Protein AF-K0RUS3-F1 (afdb_monomer_lite)

Sequence (219 aa):
MIDRWLVPLAEPHVRRVYGALLPLPFGGGGGGGADDDRERAYGIVAEEVRGAVEAVEARLRSGAGSISDGVLDTSDLELRCSSADPNYGHLWFKYRDSPIDTAREVIMQAKEAMTEFTVRNAHVYIGALVRRAGLLMLVHKEHGGGGDEGGLPRQNTHEWNRLVDAELRRAPDLAEMAPLEGITSKHFVVERIGASCLSWSSVSAIEKKDILFGSDAGV

Radius of gyration: 20.3 Å; chains: 1; bounding box: 54×32×63 Å

Structure (mmCIF, N/CA/C/O backbone):
data_AF-K0RUS3-F1
#
_entry.id   AF-K0RUS3-F1
#
loop_
_atom_site.group_PDB
_atom_site.id
_atom_site.type_symbol
_atom_site.label_atom_id
_atom_site.label_alt_id
_atom_site.label_comp_id
_atom_site.label_asym_id
_atom_site.label_entity_id
_atom_site.label_seq_id
_atom_site.pdbx_PDB_ins_code
_atom_site.Cartn_x
_atom_site.Cartn_y
_atom_site.Cartn_z
_atom_site.occupancy
_atom_site.B_iso_or_equiv
_atom_site.auth_seq_id
_atom_site.auth_comp_id
_atom_site.auth_asym_id
_atom_site.auth_atom_id
_atom_site.pdbx_PDB_model_num
ATOM 1 N N . MET A 1 1 ? -7.983 7.014 4.844 1.00 57.38 1 MET A N 1
ATOM 2 C CA . MET A 1 1 ? -7.451 7.074 6.222 1.00 57.38 1 MET A CA 1
ATOM 3 C C . MET A 1 1 ? -6.087 6.428 6.366 1.00 57.38 1 MET A C 1
ATOM 5 O O . MET A 1 1 ? -5.153 7.134 6.714 1.00 57.38 1 MET A O 1
ATOM 9 N N . ILE A 1 2 ? -5.954 5.130 6.075 1.00 61.22 2 ILE A N 1
ATOM 10 C CA . ILE A 1 2 ? -4.670 4.408 6.146 1.00 61.22 2 ILE A CA 1
ATOM 11 C C . ILE A 1 2 ? -3.618 5.007 5.191 1.00 61.22 2 ILE A C 1
ATOM 13 O O . ILE A 1 2 ? -2.435 5.064 5.509 1.00 61.22 2 ILE A O 1
ATOM 17 N N . ASP A 1 3 ? -4.054 5.521 4.044 1.00 64.06 3 ASP A N 1
ATOM 18 C CA . ASP A 1 3 ? -3.251 6.241 3.051 1.00 64.06 3 ASP A CA 1
ATOM 19 C C . ASP A 1 3 ? -2.479 7.440 3.623 1.00 64.06 3 ASP A C 1
ATOM 21 O O . ASP A 1 3 ? -1.293 7.595 3.343 1.00 64.06 3 ASP A O 1
ATOM 25 N N . ARG A 1 4 ? -3.100 8.262 4.480 1.00 70.69 4 ARG A N 1
ATOM 26 C CA . ARG A 1 4 ? -2.422 9.416 5.104 1.00 70.69 4 ARG A CA 1
ATOM 27 C C . ARG A 1 4 ? -1.227 9.007 5.956 1.00 70.69 4 ARG A C 1
ATOM 29 O O . ARG A 1 4 ? -0.334 9.818 6.180 1.00 70.69 4 ARG A O 1
ATOM 36 N N . TRP A 1 5 ? -1.222 7.763 6.416 1.00 74.38 5 TRP A N 1
ATOM 37 C CA . TRP A 1 5 ? -0.173 7.221 7.252 1.00 74.38 5 TRP A CA 1
ATOM 38 C C . TRP A 1 5 ? 0.835 6.370 6.471 1.00 74.38 5 TRP A C 1
ATOM 40 O O . TRP A 1 5 ? 2.042 6.554 6.618 1.00 74.38 5 TRP A O 1
ATOM 50 N N . LEU A 1 6 ? 0.366 5.483 5.593 1.00 78.19 6 LEU A N 1
ATOM 51 C CA . LEU A 1 6 ? 1.237 4.580 4.847 1.00 78.19 6 LEU A CA 1
ATOM 52 C C . LEU A 1 6 ? 1.958 5.260 3.676 1.00 78.19 6 LEU A C 1
ATOM 54 O O . LEU A 1 6 ? 3.114 4.941 3.407 1.00 78.19 6 LEU A O 1
ATOM 58 N N . VAL A 1 7 ? 1.322 6.212 2.983 1.00 80.25 7 VAL A N 1
ATOM 59 C CA . VAL A 1 7 ? 1.939 6.864 1.812 1.00 80.25 7 VAL A CA 1
ATOM 60 C C . VAL A 1 7 ? 3.219 7.616 2.185 1.00 80.25 7 VAL A C 1
ATOM 62 O O . VAL A 1 7 ? 4.228 7.387 1.518 1.00 80.25 7 VAL A O 1
ATOM 65 N N . PRO A 1 8 ? 3.257 8.447 3.247 1.00 83.94 8 PRO A N 1
ATOM 66 C CA . PRO A 1 8 ? 4.492 9.128 3.640 1.00 83.94 8 PRO A CA 1
ATOM 67 C C . PRO A 1 8 ? 5.623 8.175 4.046 1.00 83.94 8 PRO A C 1
ATOM 69 O O . PRO A 1 8 ? 6.792 8.512 3.878 1.00 83.94 8 PRO A O 1
ATOM 72 N N . LEU A 1 9 ? 5.291 6.989 4.570 1.00 84.06 9 LEU A N 1
ATOM 73 C CA . LEU A 1 9 ? 6.274 5.965 4.935 1.00 84.06 9 LEU A CA 1
ATOM 74 C C . LEU A 1 9 ? 6.831 5.239 3.702 1.00 84.06 9 LEU A C 1
ATOM 76 O O . LEU A 1 9 ? 8.027 4.965 3.643 1.00 84.06 9 LEU A O 1
ATOM 80 N N . ALA A 1 10 ? 5.990 4.962 2.703 1.00 86.88 10 ALA A N 1
ATOM 81 C CA . ALA A 1 10 ? 6.401 4.296 1.469 1.00 86.88 10 ALA A CA 1
ATOM 82 C C . ALA A 1 10 ? 7.112 5.246 0.487 1.00 86.88 10 ALA A C 1
ATOM 84 O O . ALA A 1 10 ? 7.991 4.825 -0.265 1.00 86.88 10 ALA A O 1
ATOM 85 N N . GLU A 1 11 ? 6.753 6.533 0.477 1.00 87.62 11 GLU A N 1
ATOM 86 C CA . GLU A 1 11 ? 7.186 7.502 -0.536 1.00 87.62 11 GLU A CA 1
ATOM 87 C C . GLU A 1 11 ? 8.713 7.592 -0.743 1.00 87.62 11 GLU A C 1
ATOM 89 O O . GLU A 1 11 ? 9.135 7.606 -1.904 1.00 87.62 11 GLU A O 1
ATOM 94 N N . PRO A 1 12 ? 9.569 7.622 0.299 1.00 91.50 12 PRO A N 1
ATOM 95 C CA . PRO A 1 12 ? 11.018 7.660 0.107 1.00 91.50 12 PRO A CA 1
ATOM 96 C C . PRO A 1 12 ? 11.551 6.454 -0.675 1.00 91.50 12 PRO A C 1
ATOM 98 O O . PRO A 1 12 ? 12.431 6.614 -1.518 1.00 91.50 12 PRO A O 1
ATOM 101 N N . HIS A 1 13 ? 10.987 5.270 -0.427 1.00 92.31 13 HIS A N 1
ATOM 102 C CA . HIS A 1 13 ? 11.361 4.023 -1.095 1.00 92.31 13 HIS A CA 1
ATOM 103 C C . HIS A 1 13 ? 10.866 4.018 -2.540 1.00 92.31 13 HIS A C 1
ATOM 105 O O . HIS A 1 13 ? 11.644 3.785 -3.460 1.00 92.31 13 HIS A O 1
ATOM 111 N N . VAL A 1 14 ? 9.608 4.411 -2.767 1.00 89.75 14 VAL A N 1
ATOM 112 C CA . VAL A 1 14 ? 9.040 4.542 -4.120 1.00 89.75 14 VAL A CA 1
ATOM 113 C C . VAL A 1 14 ? 9.861 5.505 -4.988 1.00 89.75 14 VAL A C 1
ATOM 115 O O . VAL A 1 14 ? 10.111 5.227 -6.161 1.00 89.75 14 VAL A O 1
ATOM 118 N N . ARG A 1 15 ? 10.340 6.622 -4.425 1.00 87.75 15 ARG A N 1
ATOM 119 C CA . ARG A 1 15 ? 11.203 7.571 -5.151 1.00 87.75 15 ARG A CA 1
ATOM 120 C C . ARG A 1 15 ? 12.558 6.973 -5.527 1.00 87.75 15 ARG A C 1
ATOM 122 O O . ARG A 1 15 ? 13.051 7.262 -6.616 1.00 87.75 15 ARG A O 1
ATOM 129 N N . ARG A 1 16 ? 13.161 6.163 -4.653 1.00 91.31 16 ARG A N 1
ATOM 130 C CA . ARG A 1 16 ? 14.431 5.488 -4.955 1.00 91.31 16 ARG A CA 1
ATOM 131 C C . ARG A 1 16 ? 14.259 4.403 -6.007 1.00 91.31 16 ARG A C 1
ATOM 133 O O . ARG A 1 16 ? 15.050 4.381 -6.945 1.00 91.31 16 ARG A O 1
ATOM 140 N N . VAL A 1 17 ? 13.182 3.615 -5.930 1.00 90.94 17 VAL A N 1
ATOM 141 C CA . VAL A 1 17 ? 12.800 2.674 -6.995 1.00 90.94 17 VAL A CA 1
ATOM 142 C C . VAL A 1 17 ? 12.695 3.409 -8.329 1.00 90.94 17 VAL A C 1
ATOM 144 O O . VAL A 1 17 ? 13.357 3.032 -9.290 1.00 90.94 17 VAL A O 1
ATOM 147 N N . TYR A 1 18 ? 11.942 4.510 -8.378 1.00 86.50 18 TYR A N 1
ATOM 148 C CA . TYR A 1 18 ? 11.796 5.307 -9.595 1.00 86.50 18 TYR A CA 1
ATOM 149 C C . TYR A 1 18 ? 13.148 5.784 -10.147 1.00 86.50 18 TYR A C 1
ATOM 151 O O . TYR A 1 18 ? 13.459 5.560 -11.317 1.00 86.50 18 TYR A O 1
ATOM 159 N N . GLY A 1 19 ? 13.982 6.396 -9.300 1.00 86.38 19 GLY A N 1
ATOM 160 C CA . GLY A 1 19 ? 15.305 6.883 -9.696 1.00 86.38 19 GLY A CA 1
ATOM 161 C C . GLY A 1 19 ? 16.238 5.780 -10.206 1.00 86.38 19 GLY A C 1
ATOM 162 O O . GLY A 1 19 ? 16.985 6.008 -11.154 1.00 86.38 19 GLY A O 1
ATOM 163 N N . ALA A 1 20 ? 16.171 4.586 -9.614 1.00 88.19 20 ALA A N 1
ATOM 164 C CA . ALA A 1 20 ? 17.003 3.444 -9.981 1.00 88.19 20 ALA A CA 1
ATOM 165 C C . ALA A 1 20 ? 16.510 2.717 -11.244 1.00 88.19 20 ALA A C 1
ATOM 167 O O . ALA A 1 20 ? 17.322 2.218 -12.023 1.00 88.19 20 ALA A O 1
ATOM 168 N N . LEU A 1 21 ? 15.196 2.692 -11.482 1.00 87.12 21 LEU A N 1
ATOM 169 C CA . LEU A 1 21 ? 14.608 2.071 -12.668 1.00 87.12 21 LEU A CA 1
ATOM 170 C C . LEU A 1 21 ? 14.731 2.943 -13.918 1.00 87.12 21 LEU A C 1
ATOM 172 O O . LEU A 1 21 ? 14.840 2.398 -15.015 1.00 87.12 21 LEU A O 1
ATOM 176 N N . LEU A 1 22 ? 14.740 4.275 -13.787 1.00 81.88 22 LEU A N 1
ATOM 177 C CA . LEU A 1 22 ? 14.877 5.218 -14.906 1.00 81.88 22 LEU A CA 1
ATOM 178 C C . LEU A 1 22 ? 16.047 4.913 -15.867 1.00 81.88 22 LEU A C 1
ATOM 180 O O . LEU A 1 22 ? 15.779 4.821 -17.067 1.00 81.88 22 LEU A O 1
ATOM 184 N N . PRO A 1 23 ? 17.298 4.714 -15.407 1.00 81.56 23 PRO A N 1
ATOM 185 C CA . PRO A 1 23 ? 18.451 4.507 -16.288 1.00 81.56 23 PRO A CA 1
ATOM 186 C C . PRO A 1 23 ? 18.544 3.112 -16.925 1.00 81.56 23 PRO A C 1
ATOM 188 O O . PRO A 1 23 ? 19.395 2.917 -17.790 1.00 81.56 23 PRO A O 1
ATOM 191 N N . LEU A 1 24 ? 17.720 2.134 -16.523 1.00 79.69 24 LEU A N 1
ATOM 192 C CA . LEU A 1 24 ? 17.781 0.790 -17.112 1.00 79.69 24 LEU A CA 1
ATOM 193 C C . LEU A 1 24 ? 17.354 0.80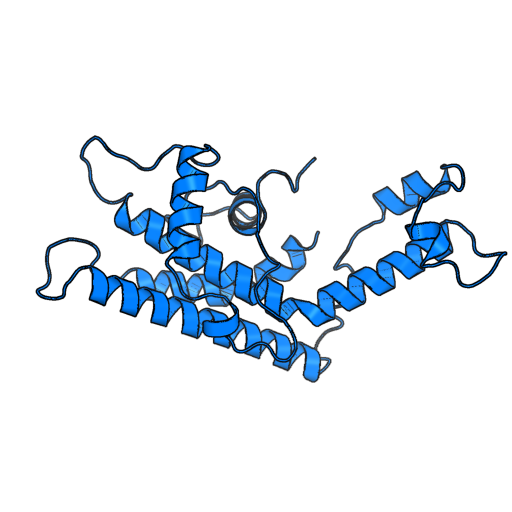2 -18.591 1.00 79.69 24 LEU A C 1
ATOM 195 O O . LEU A 1 24 ? 16.324 1.399 -18.909 1.00 79.69 24 LEU A O 1
ATOM 199 N N . PRO A 1 25 ? 18.078 0.150 -19.509 1.00 70.50 25 PRO A N 1
ATOM 200 C CA . PRO A 1 25 ? 17.552 -0.075 -20.845 1.00 70.50 25 PRO A CA 1
ATOM 201 C C . PRO A 1 25 ? 16.356 -1.032 -20.732 1.00 70.50 25 PRO A C 1
ATOM 203 O O . PRO A 1 25 ? 16.436 -2.064 -20.087 1.00 70.50 25 PRO A O 1
ATOM 206 N N . PHE A 1 26 ? 15.220 -0.664 -21.312 1.00 66.38 26 PHE A N 1
ATOM 207 C CA . PHE A 1 26 ? 14.107 -1.585 -21.529 1.00 66.38 26 PHE A CA 1
ATOM 208 C C . PHE A 1 26 ? 13.786 -1.488 -23.016 1.00 66.38 26 PHE A C 1
ATOM 210 O O . PHE A 1 26 ? 13.291 -0.462 -23.474 1.00 66.38 26 PHE A O 1
ATOM 217 N N . GLY A 1 27 ? 14.167 -2.518 -23.774 1.00 54.56 27 GLY A N 1
ATOM 218 C CA . GLY A 1 27 ? 13.994 -2.569 -25.227 1.00 54.56 27 GLY A CA 1
ATOM 219 C C . GLY A 1 27 ? 15.293 -2.407 -26.027 1.00 54.56 27 GLY A C 1
ATOM 220 O O . GLY A 1 27 ? 15.799 -1.309 -26.234 1.00 54.56 27 GLY A O 1
ATOM 221 N N . GLY A 1 28 ? 15.800 -3.534 -26.532 1.00 50.84 28 GLY A N 1
ATOM 222 C CA . GLY A 1 28 ? 16.369 -3.676 -27.882 1.00 50.84 28 GLY A CA 1
ATOM 223 C C . GLY A 1 28 ? 17.723 -3.051 -28.250 1.00 50.84 28 GLY A C 1
ATOM 224 O O . GLY A 1 28 ? 18.148 -3.261 -29.382 1.00 50.84 28 GLY A O 1
ATOM 225 N N . GLY A 1 29 ? 18.410 -2.306 -27.379 1.00 47.31 29 GLY A N 1
ATOM 226 C CA . GLY A 1 29 ? 19.633 -1.575 -27.776 1.00 47.31 29 GLY A CA 1
ATOM 227 C C . GLY A 1 29 ? 20.965 -2.058 -27.188 1.00 47.31 29 GLY A C 1
ATOM 228 O O . GLY A 1 29 ? 22.019 -1.772 -27.753 1.00 47.31 29 GLY A O 1
ATOM 229 N N . GLY A 1 30 ? 20.947 -2.759 -26.054 1.00 49.31 30 GLY A N 1
ATOM 230 C CA . GLY A 1 30 ? 22.147 -3.247 -25.368 1.00 49.31 30 GLY A CA 1
ATOM 231 C C . GLY A 1 30 ? 22.222 -4.765 -25.450 1.00 49.31 30 GLY A C 1
ATOM 232 O O . GLY A 1 30 ? 21.197 -5.422 -25.366 1.00 49.31 30 GLY A O 1
ATOM 233 N N . GLY A 1 31 ? 23.413 -5.339 -25.611 1.00 50.03 31 GLY A N 1
ATOM 234 C CA . GLY A 1 31 ? 23.618 -6.786 -25.792 1.00 50.03 31 GLY A CA 1
ATOM 235 C C . GLY A 1 31 ? 23.236 -7.700 -24.611 1.00 50.03 31 GLY A C 1
ATOM 236 O O . GLY A 1 31 ? 23.664 -8.850 -24.609 1.00 50.03 31 GLY A O 1
ATOM 237 N N . GLY A 1 32 ? 22.473 -7.212 -23.625 1.00 56.75 32 GLY A N 1
ATOM 238 C CA . GLY A 1 32 ? 21.844 -8.007 -22.566 1.00 56.75 32 GLY A CA 1
ATOM 239 C C . GLY A 1 32 ? 20.428 -8.423 -22.978 1.00 56.75 32 GLY A C 1
ATOM 240 O O . GLY A 1 32 ? 19.710 -7.659 -23.621 1.00 56.75 32 GLY A O 1
ATOM 241 N N . GLY A 1 33 ? 20.031 -9.660 -22.681 1.00 66.06 33 GLY A N 1
ATOM 242 C CA . GLY A 1 33 ? 18.683 -10.140 -22.997 1.00 66.06 33 GLY A CA 1
ATOM 243 C C . GLY A 1 33 ? 17.618 -9.409 -22.174 1.00 66.06 33 GLY A C 1
ATOM 244 O O . GLY A 1 33 ? 17.859 -9.067 -21.023 1.00 66.06 33 GLY A O 1
ATOM 245 N N . ALA A 1 34 ? 16.417 -9.224 -22.731 1.00 67.88 34 ALA A N 1
ATOM 246 C CA . ALA A 1 34 ? 15.302 -8.550 -22.050 1.00 67.88 34 ALA A CA 1
ATOM 247 C C . ALA A 1 34 ? 14.923 -9.174 -20.688 1.00 67.88 34 ALA A C 1
ATOM 249 O O . ALA A 1 34 ? 14.368 -8.493 -19.828 1.00 67.88 34 ALA A O 1
ATOM 250 N N . ASP A 1 35 ? 15.229 -10.458 -20.485 1.00 74.12 35 ASP A N 1
ATOM 251 C CA . ASP A 1 35 ? 15.023 -11.136 -19.203 1.00 74.12 35 ASP A CA 1
ATOM 252 C C . ASP A 1 35 ? 16.050 -10.714 -18.131 1.00 74.12 35 ASP A C 1
ATOM 254 O O . ASP A 1 35 ? 15.681 -10.620 -16.963 1.00 74.12 35 ASP A O 1
ATOM 258 N N . ASP A 1 36 ? 17.286 -10.370 -18.514 1.00 80.31 36 ASP A N 1
ATOM 259 C CA . ASP A 1 36 ? 18.354 -9.923 -17.598 1.00 80.31 36 ASP A CA 1
ATOM 260 C C . ASP A 1 36 ? 18.069 -8.508 -17.058 1.00 80.31 36 ASP A C 1
ATOM 262 O O . ASP A 1 36 ? 18.149 -8.244 -15.856 1.00 80.31 36 ASP A O 1
ATOM 266 N N . ASP A 1 37 ? 17.605 -7.603 -17.928 1.00 83.19 37 ASP A N 1
ATOM 267 C CA . ASP A 1 37 ? 17.179 -6.254 -17.527 1.00 83.19 37 ASP A CA 1
ATOM 268 C C . ASP A 1 37 ? 15.982 -6.293 -16.561 1.00 83.19 37 ASP A C 1
ATOM 270 O O . ASP A 1 37 ? 15.893 -5.494 -15.619 1.00 83.19 37 ASP A O 1
ATOM 274 N N . ARG A 1 38 ? 15.071 -7.253 -16.761 1.00 86.19 38 ARG A N 1
ATOM 275 C CA . ARG A 1 38 ? 13.900 -7.445 -15.903 1.00 86.19 38 ARG A CA 1
ATOM 276 C C . ARG A 1 38 ? 14.269 -8.058 -14.556 1.00 86.19 38 ARG A C 1
ATOM 278 O O . ARG A 1 38 ? 13.794 -7.574 -13.531 1.00 86.19 38 ARG A O 1
ATOM 285 N N . GLU A 1 39 ? 15.127 -9.074 -14.531 1.00 88.81 39 GLU A N 1
ATOM 286 C CA . GLU A 1 39 ? 15.630 -9.657 -13.283 1.00 88.81 39 GLU A CA 1
ATOM 287 C C . GLU A 1 39 ? 16.360 -8.600 -12.444 1.00 88.81 39 GLU A C 1
ATOM 289 O O . GLU A 1 39 ? 16.089 -8.438 -11.250 1.00 88.81 39 GLU A O 1
ATOM 294 N N . ARG A 1 40 ? 17.191 -7.777 -13.090 1.00 89.75 40 ARG A N 1
ATOM 295 C CA . ARG A 1 40 ? 17.850 -6.639 -12.445 1.00 89.75 40 ARG A CA 1
ATOM 296 C C . ARG A 1 40 ? 16.850 -5.632 -11.879 1.00 89.75 40 ARG A C 1
ATOM 298 O O . ARG A 1 40 ? 17.042 -5.127 -10.771 1.00 89.75 40 ARG A O 1
ATOM 305 N N . ALA A 1 41 ? 15.782 -5.338 -12.613 1.00 91.12 41 ALA A N 1
ATOM 306 C CA . ALA A 1 41 ? 14.727 -4.456 -12.140 1.00 91.12 41 ALA A CA 1
ATOM 307 C C . ALA A 1 41 ? 13.963 -5.031 -10.939 1.00 91.12 41 ALA A C 1
ATOM 309 O O . ALA A 1 41 ? 13.694 -4.298 -9.986 1.00 91.12 41 ALA A O 1
ATOM 310 N N . TYR A 1 42 ? 13.670 -6.333 -10.933 1.00 93.12 42 TYR A N 1
ATOM 311 C CA . TYR A 1 42 ? 13.096 -7.001 -9.765 1.00 93.12 42 TYR A CA 1
ATOM 312 C C . TYR A 1 42 ? 14.036 -6.955 -8.563 1.00 93.12 42 TYR A C 1
ATOM 314 O O . TYR A 1 42 ? 13.565 -6.692 -7.460 1.00 93.12 42 TYR A O 1
ATOM 322 N N . GLY A 1 43 ? 15.347 -7.112 -8.768 1.00 93.00 43 GLY A N 1
ATOM 323 C CA . GLY A 1 43 ? 16.349 -6.935 -7.716 1.00 93.00 43 GLY A CA 1
ATOM 324 C C . GLY A 1 43 ? 16.306 -5.537 -7.088 1.00 93.00 43 GLY A C 1
ATOM 325 O O . GLY A 1 43 ? 16.281 -5.412 -5.867 1.00 93.00 43 GLY A O 1
ATOM 326 N N . ILE A 1 44 ? 16.202 -4.480 -7.903 1.00 93.75 44 ILE A N 1
ATOM 327 C CA . ILE A 1 44 ? 16.062 -3.094 -7.414 1.00 93.75 44 ILE A CA 1
ATOM 328 C C . ILE A 1 44 ? 14.789 -2.925 -6.578 1.00 93.75 44 ILE A C 1
ATOM 330 O O . ILE A 1 44 ? 14.826 -2.327 -5.502 1.00 93.75 44 ILE A O 1
ATOM 334 N N . VAL A 1 45 ? 13.658 -3.442 -7.068 1.00 93.62 45 VAL A N 1
ATOM 335 C CA . VAL A 1 45 ? 12.387 -3.373 -6.335 1.00 93.62 45 VAL A CA 1
ATOM 336 C C . VAL A 1 45 ? 12.491 -4.145 -5.019 1.00 93.62 45 VAL A C 1
ATOM 338 O O . VAL A 1 45 ? 12.069 -3.627 -3.989 1.00 93.62 45 VAL A O 1
ATOM 341 N N . ALA A 1 46 ? 13.087 -5.338 -5.027 1.00 94.00 46 ALA A N 1
ATOM 342 C CA . ALA A 1 46 ? 13.249 -6.176 -3.845 1.00 94.00 46 ALA A CA 1
ATOM 343 C C . ALA A 1 46 ? 14.095 -5.499 -2.756 1.00 94.00 46 ALA A C 1
ATOM 345 O O . ALA A 1 46 ? 13.701 -5.510 -1.590 1.00 94.00 46 ALA A O 1
ATOM 346 N N . GLU A 1 47 ? 15.209 -4.862 -3.126 1.00 94.44 47 GLU A N 1
ATOM 347 C CA . GLU A 1 47 ? 16.056 -4.123 -2.181 1.00 94.44 47 GLU A CA 1
ATOM 348 C C . GLU A 1 47 ? 15.295 -2.969 -1.515 1.00 94.44 47 GLU A C 1
ATOM 350 O O . GLU A 1 47 ? 15.333 -2.808 -0.294 1.00 94.44 47 GLU A O 1
ATOM 355 N N . GLU A 1 48 ? 14.530 -2.193 -2.286 1.00 94.56 48 GLU A N 1
ATOM 356 C CA . GLU A 1 48 ? 13.754 -1.086 -1.723 1.00 94.56 48 GLU A CA 1
ATOM 357 C C . GLU A 1 48 ? 12.557 -1.554 -0.893 1.00 94.56 48 GLU A C 1
ATOM 359 O O . GLU A 1 48 ? 12.236 -0.914 0.110 1.00 94.56 48 GLU A O 1
ATOM 364 N N . VAL A 1 49 ? 11.927 -2.674 -1.265 1.00 93.88 49 VAL A N 1
ATOM 365 C CA . VAL A 1 49 ? 10.887 -3.338 -0.466 1.00 93.88 49 VAL A CA 1
ATOM 366 C C . VAL A 1 49 ? 11.457 -3.788 0.875 1.00 93.88 49 VAL A C 1
ATOM 368 O O . VAL A 1 49 ? 10.886 -3.450 1.912 1.00 93.88 49 VAL A O 1
ATOM 371 N N . ARG A 1 50 ? 12.598 -4.486 0.873 1.00 93.62 50 ARG A N 1
ATOM 372 C CA . ARG A 1 50 ? 13.271 -4.943 2.095 1.00 93.62 50 ARG A CA 1
ATOM 373 C C . ARG A 1 50 ? 13.648 -3.771 2.990 1.00 93.62 50 ARG A C 1
ATOM 375 O O . ARG A 1 50 ? 13.273 -3.755 4.158 1.00 93.62 50 ARG A O 1
ATOM 382 N N . GLY A 1 51 ? 14.279 -2.743 2.424 1.00 92.62 51 GLY A N 1
ATOM 383 C CA . GLY A 1 51 ? 14.623 -1.536 3.169 1.00 92.62 51 GLY A CA 1
ATOM 384 C C . GLY A 1 51 ? 13.397 -0.833 3.763 1.00 92.62 51 GLY A C 1
ATOM 385 O O . GLY A 1 51 ? 13.481 -0.273 4.855 1.00 92.62 51 GLY A O 1
ATOM 386 N N . ALA A 1 52 ? 12.248 -0.857 3.077 1.00 91.81 52 ALA A N 1
ATOM 387 C CA . ALA A 1 52 ? 11.012 -0.251 3.579 1.00 91.81 52 ALA A CA 1
ATOM 388 C C . ALA A 1 52 ? 10.430 -1.035 4.756 1.00 91.81 52 ALA A C 1
ATOM 390 O O . ALA A 1 52 ? 10.040 -0.443 5.764 1.00 91.81 52 ALA A O 1
ATOM 391 N N . VAL A 1 53 ? 10.406 -2.363 4.637 1.00 91.25 53 VAL A N 1
ATOM 392 C CA . VAL A 1 53 ? 9.976 -3.276 5.699 1.00 91.25 53 VAL A CA 1
ATOM 393 C C . VAL A 1 53 ? 10.853 -3.085 6.937 1.00 91.25 53 VAL A C 1
ATOM 395 O O . VAL A 1 53 ? 10.332 -2.776 8.010 1.00 91.25 53 VAL A O 1
ATOM 398 N N . GLU A 1 54 ? 12.176 -3.154 6.781 1.00 90.94 54 GLU A N 1
ATOM 399 C CA . GLU A 1 54 ? 13.138 -3.005 7.878 1.00 90.94 54 GLU A CA 1
ATOM 400 C C . GLU A 1 54 ? 13.034 -1.637 8.566 1.00 90.94 54 GLU A C 1
ATOM 402 O O . GLU A 1 54 ? 13.068 -1.555 9.797 1.00 90.94 54 GLU A O 1
ATOM 407 N N . ALA A 1 55 ? 12.858 -0.556 7.799 1.00 89.38 55 ALA A N 1
ATOM 408 C CA . ALA A 1 55 ? 12.702 0.788 8.351 1.00 89.38 55 ALA A CA 1
ATOM 409 C C . ALA A 1 55 ? 11.439 0.918 9.217 1.00 89.38 55 ALA A C 1
ATOM 411 O O . ALA A 1 55 ? 11.470 1.537 10.287 1.00 89.38 55 ALA A O 1
ATOM 412 N N . VAL A 1 56 ? 10.324 0.324 8.780 1.00 88.38 56 VAL A N 1
ATOM 413 C CA . VAL A 1 56 ? 9.067 0.340 9.538 1.00 88.38 56 VAL A CA 1
ATOM 414 C C . VAL A 1 56 ? 9.175 -0.540 10.777 1.00 88.38 56 VAL A C 1
ATOM 416 O O . VAL A 1 56 ? 8.780 -0.108 11.858 1.00 88.38 56 VAL A O 1
ATOM 419 N N . GLU A 1 57 ? 9.762 -1.729 10.670 1.00 88.31 57 GLU A N 1
ATOM 420 C CA . GLU A 1 57 ? 9.994 -2.592 11.829 1.00 88.31 57 GLU A CA 1
ATOM 421 C C . GLU A 1 57 ? 10.911 -1.949 12.869 1.00 88.31 57 GLU A C 1
ATOM 423 O O . GLU A 1 57 ? 10.623 -2.006 14.064 1.00 88.31 57 GLU A O 1
ATOM 428 N N . ALA A 1 58 ? 11.998 -1.303 12.440 1.00 87.50 58 ALA A N 1
ATOM 429 C CA . ALA A 1 58 ? 12.895 -0.583 13.338 1.00 87.50 58 ALA A CA 1
ATOM 430 C C . ALA A 1 58 ? 12.153 0.543 14.079 1.00 87.50 58 ALA A C 1
ATOM 432 O O . ALA A 1 58 ? 12.362 0.764 15.277 1.00 87.50 58 ALA A O 1
ATOM 433 N N . ARG A 1 59 ? 11.228 1.225 13.394 1.00 85.19 59 ARG A N 1
ATOM 434 C CA . ARG A 1 59 ? 10.377 2.254 13.999 1.00 85.19 59 ARG A CA 1
ATOM 435 C C . ARG A 1 59 ? 9.370 1.672 14.995 1.00 85.19 59 ARG A C 1
ATOM 437 O O . ARG A 1 59 ? 9.197 2.234 16.071 1.00 85.19 59 ARG A O 1
ATOM 444 N N . LEU A 1 60 ? 8.759 0.532 14.672 1.00 82.94 60 LEU A N 1
ATOM 445 C CA . LEU A 1 60 ? 7.854 -0.188 15.574 1.00 82.94 60 LEU A CA 1
ATOM 446 C C . LEU A 1 60 ? 8.587 -0.690 16.829 1.00 82.94 60 LEU A C 1
ATOM 448 O O . LEU A 1 60 ? 8.087 -0.515 17.937 1.00 82.94 60 LEU A O 1
ATOM 452 N N . ARG A 1 61 ? 9.797 -1.249 16.679 1.00 84.12 61 ARG A N 1
ATOM 453 C CA . ARG A 1 61 ? 10.626 -1.753 17.792 1.00 84.12 61 ARG A CA 1
ATOM 454 C C . ARG A 1 61 ? 11.128 -0.648 18.719 1.00 84.12 61 ARG A C 1
ATOM 456 O O . ARG A 1 61 ? 11.226 -0.857 19.922 1.00 84.12 61 ARG A O 1
ATOM 463 N N . SER A 1 62 ? 11.459 0.519 18.169 1.00 80.44 62 SER A N 1
ATOM 464 C CA . SER A 1 62 ? 11.980 1.652 18.946 1.00 80.44 62 SER A CA 1
ATOM 465 C C . SER A 1 62 ? 10.903 2.427 19.711 1.00 80.44 62 SER A C 1
ATOM 467 O O . SER A 1 62 ? 11.249 3.294 20.511 1.00 80.44 62 SER A O 1
ATOM 469 N N . GLY A 1 63 ? 9.613 2.168 19.458 1.00 69.81 63 GLY A N 1
ATOM 470 C CA . GLY A 1 63 ? 8.514 2.973 20.006 1.00 69.81 63 GLY A CA 1
ATOM 471 C C . GLY A 1 63 ? 8.586 4.453 19.596 1.00 69.81 63 GLY A C 1
ATOM 472 O O . GLY A 1 63 ? 7.929 5.303 20.197 1.00 69.81 63 GLY A O 1
ATOM 473 N N . ALA A 1 64 ? 9.416 4.782 18.597 1.00 54.00 64 ALA A N 1
ATOM 474 C CA . ALA A 1 64 ? 9.698 6.143 18.177 1.00 54.00 64 ALA A CA 1
ATOM 475 C C . ALA A 1 64 ? 8.547 6.674 17.309 1.00 54.00 64 ALA A C 1
ATOM 477 O O . ALA A 1 64 ? 8.469 6.469 16.091 1.00 54.00 64 ALA A O 1
ATOM 478 N N . GLY A 1 65 ? 7.647 7.387 17.980 1.00 56.19 65 GLY A N 1
ATOM 479 C CA . GLY A 1 65 ? 6.425 7.942 17.421 1.00 56.19 65 GLY A CA 1
ATOM 480 C C . GLY A 1 65 ? 5.230 7.118 17.871 1.00 56.19 65 GLY A C 1
ATOM 481 O O . GLY A 1 65 ? 5.148 5.931 17.579 1.00 56.19 65 GLY A O 1
ATOM 482 N N . SER A 1 66 ? 4.299 7.763 18.571 1.00 55.81 66 SER A N 1
ATOM 483 C CA . SER A 1 66 ? 2.935 7.264 18.738 1.00 55.81 66 SER A CA 1
ATOM 484 C C . SER A 1 66 ? 2.345 7.085 17.340 1.00 55.81 66 SER A C 1
ATOM 486 O O . SER A 1 66 ? 1.887 8.035 16.712 1.00 55.81 66 SER A O 1
ATOM 488 N N . ILE A 1 67 ? 2.488 5.884 16.789 1.00 57.75 67 ILE A N 1
ATOM 489 C CA . ILE A 1 67 ? 1.953 5.545 15.475 1.00 57.75 67 ILE A CA 1
ATOM 490 C C . ILE A 1 67 ? 0.427 5.402 15.564 1.00 57.75 67 ILE A C 1
ATOM 492 O O . ILE A 1 67 ? -0.245 5.557 14.557 1.00 57.75 67 ILE A O 1
ATOM 496 N N . SER A 1 68 ? -0.122 5.124 16.749 1.00 57.56 68 SER A N 1
ATOM 497 C CA . SER A 1 68 ? -1.509 4.697 16.937 1.00 57.56 68 SER A CA 1
ATOM 498 C C . SER A 1 68 ? -2.552 5.804 16.794 1.00 57.56 68 SER A C 1
ATOM 500 O O . SER A 1 68 ? -3.703 5.494 16.496 1.00 57.56 68 SER A O 1
ATOM 502 N N . ASP A 1 69 ? -2.193 7.072 17.002 1.00 54.84 69 ASP A N 1
ATOM 503 C CA . ASP A 1 69 ? -3.196 8.135 17.078 1.00 54.84 69 ASP A CA 1
ATOM 504 C C . ASP A 1 69 ? -3.622 8.595 15.671 1.00 54.84 69 ASP A C 1
ATOM 506 O O . ASP A 1 69 ? -2.854 9.208 14.929 1.00 54.84 69 ASP A O 1
ATOM 510 N N . GLY A 1 70 ? -4.850 8.248 15.271 1.00 61.22 70 GLY A N 1
ATOM 511 C CA . GLY A 1 70 ? -5.448 8.689 14.004 1.00 61.22 70 GLY A CA 1
ATOM 512 C C . GLY A 1 70 ? -5.168 7.825 12.765 1.00 61.22 70 GLY A C 1
ATOM 513 O O . GLY A 1 70 ? -5.498 8.252 11.658 1.00 61.22 70 GLY A O 1
ATOM 514 N N . VAL A 1 71 ? -4.616 6.610 12.907 1.00 66.81 71 VAL A N 1
ATOM 515 C CA . VAL A 1 71 ? -4.443 5.664 11.772 1.00 66.81 71 VAL A CA 1
ATOM 516 C C . VAL A 1 71 ? -5.786 5.328 11.115 1.00 66.81 71 VAL A C 1
ATOM 518 O O . VAL A 1 71 ? -5.892 5.218 9.890 1.00 66.81 71 VAL A O 1
ATOM 521 N N . LEU A 1 72 ? -6.824 5.187 11.940 1.00 67.75 72 LEU A N 1
ATOM 522 C CA . LEU A 1 72 ? -8.193 4.891 11.536 1.00 67.75 72 LEU A CA 1
ATOM 523 C C . LEU A 1 72 ? -9.132 5.960 12.107 1.00 67.75 72 LEU A C 1
ATOM 525 O O . LEU A 1 72 ? -9.529 5.900 13.269 1.00 67.75 72 LEU A O 1
ATOM 529 N N . ASP A 1 73 ? -9.494 6.945 11.286 1.00 70.94 73 ASP A N 1
ATOM 530 C CA . ASP A 1 73 ? -10.567 7.889 11.612 1.00 70.94 73 ASP A CA 1
ATOM 531 C C . ASP A 1 73 ? -11.941 7.245 11.382 1.00 70.94 73 ASP A C 1
ATOM 533 O O . ASP A 1 73 ? -12.472 7.212 10.279 1.00 70.94 73 ASP A O 1
ATOM 537 N N . THR A 1 74 ? -12.521 6.693 12.437 1.00 68.31 74 THR A N 1
ATOM 538 C CA . THR A 1 74 ? -13.856 6.084 12.403 1.00 68.31 74 THR A CA 1
ATOM 539 C C . THR A 1 74 ? -14.939 7.012 12.942 1.00 68.31 74 THR A C 1
ATOM 541 O O . THR A 1 74 ? -16.030 6.536 13.240 1.00 68.31 74 THR A O 1
ATOM 544 N N . SER A 1 75 ? -14.678 8.319 13.068 1.00 73.00 75 SER A N 1
ATOM 545 C CA . SER A 1 75 ? -15.596 9.269 13.716 1.00 73.00 75 SER A CA 1
ATOM 546 C C . SER A 1 75 ? -16.997 9.250 13.087 1.00 73.00 75 SER A C 1
ATOM 548 O O . SER A 1 75 ? -18.003 9.229 13.797 1.00 73.00 75 SER A O 1
ATOM 550 N N . ASP A 1 76 ? -17.077 9.143 11.757 1.00 69.81 76 ASP A N 1
ATOM 551 C CA . ASP A 1 76 ? -18.348 9.033 11.029 1.00 69.81 76 ASP A CA 1
ATOM 552 C C . ASP A 1 76 ? -19.083 7.711 11.301 1.00 69.81 76 ASP A C 1
ATOM 554 O O . ASP A 1 76 ? -20.314 7.675 11.367 1.00 69.81 76 ASP A O 1
ATOM 558 N N . LEU A 1 77 ? -18.340 6.613 11.477 1.00 67.94 77 LEU A N 1
ATOM 559 C CA . LEU A 1 77 ? -18.902 5.307 11.822 1.00 67.94 77 LEU A CA 1
ATOM 560 C C . LEU A 1 77 ? -19.412 5.304 13.268 1.00 67.94 77 LEU A C 1
ATOM 562 O O . LEU A 1 77 ? -20.511 4.826 13.529 1.00 67.94 77 LEU A O 1
ATOM 566 N N . GLU A 1 78 ? -18.656 5.893 14.193 1.00 72.69 78 GLU A N 1
ATOM 567 C CA . GLU A 1 78 ? -19.042 6.066 15.597 1.00 72.69 78 GLU A CA 1
ATOM 568 C C . GLU A 1 78 ? -20.341 6.884 15.721 1.00 72.69 78 GLU A C 1
ATOM 570 O O . GLU A 1 78 ? -21.259 6.492 16.448 1.00 72.69 78 GLU A O 1
ATOM 575 N N . LEU A 1 79 ? -20.465 7.969 14.945 1.00 71.94 79 LEU A N 1
ATOM 576 C CA . LEU A 1 79 ? -21.677 8.793 14.856 1.00 71.94 79 LEU A CA 1
ATOM 577 C C . LEU A 1 79 ? -22.889 7.992 14.364 1.00 71.94 79 LEU A C 1
ATOM 579 O O . LEU A 1 79 ? -23.950 8.036 14.991 1.00 71.94 79 LEU A O 1
ATOM 583 N N . ARG A 1 80 ? -22.743 7.219 13.283 1.00 67.88 80 ARG A N 1
ATOM 584 C CA . ARG A 1 80 ? -23.832 6.382 12.742 1.00 67.88 80 ARG A CA 1
ATOM 585 C C . ARG A 1 80 ? -24.243 5.277 13.706 1.00 67.88 80 ARG A C 1
ATOM 587 O O . ARG A 1 80 ? -25.425 4.982 13.843 1.00 67.88 80 ARG A O 1
ATOM 594 N N . CYS A 1 81 ? -23.284 4.690 14.409 1.00 64.69 81 CYS A N 1
ATOM 595 C CA . CYS A 1 81 ? -23.568 3.614 15.343 1.00 64.69 81 CYS A CA 1
ATOM 596 C C . CYS A 1 81 ? -24.235 4.094 16.631 1.00 64.69 81 CYS A C 1
ATOM 598 O O . CYS A 1 81 ? -25.009 3.336 17.202 1.00 64.69 81 CYS A O 1
ATOM 600 N N . SER A 1 82 ? -24.014 5.343 17.055 1.00 64.62 82 SER A N 1
ATOM 601 C CA . SER A 1 82 ? -24.685 5.923 18.231 1.00 64.62 82 SER A CA 1
ATOM 602 C C . SER A 1 82 ? -26.220 5.963 18.133 1.00 64.62 82 SER A C 1
ATOM 604 O O . SER A 1 82 ? -26.896 6.118 19.147 1.00 64.62 82 SER A O 1
ATOM 606 N N . SER A 1 83 ? -26.764 5.806 16.922 1.00 62.41 83 SER A N 1
ATOM 607 C CA . SER A 1 83 ? -28.198 5.851 16.614 1.00 62.41 83 SER A CA 1
ATOM 608 C C . SER A 1 83 ? -28.760 4.532 16.061 1.00 62.41 83 SER A C 1
ATOM 610 O O . SER A 1 83 ? -29.946 4.465 15.743 1.00 62.41 83 SER A O 1
ATOM 612 N N . ALA A 1 84 ? -27.938 3.482 15.960 1.00 58.16 84 ALA A N 1
ATOM 613 C CA . ALA A 1 84 ? -28.331 2.184 15.413 1.00 58.16 84 ALA A CA 1
ATOM 614 C C . ALA A 1 84 ? -28.704 1.170 16.515 1.00 58.16 84 ALA A C 1
ATOM 616 O O . ALA A 1 84 ? -28.112 1.151 17.589 1.00 58.16 84 ALA A O 1
ATOM 617 N N . ASP A 1 85 ? -29.686 0.316 16.220 1.00 60.34 85 ASP A N 1
ATOM 618 C CA . ASP A 1 85 ? -30.104 -0.855 17.013 1.00 60.34 85 ASP A CA 1
ATOM 619 C C . ASP A 1 85 ? -28.915 -1.842 17.185 1.00 60.34 85 ASP A C 1
ATOM 621 O O . ASP A 1 85 ? -28.088 -1.925 16.269 1.00 60.34 85 ASP A O 1
ATOM 625 N N . PRO A 1 86 ? -28.784 -2.631 18.279 1.00 57.00 86 PRO A N 1
ATOM 626 C CA . PRO A 1 86 ? -27.548 -3.333 18.645 1.00 57.00 86 PRO A CA 1
ATOM 627 C C . PRO A 1 86 ? -27.193 -4.559 17.782 1.00 57.00 86 PRO A C 1
ATOM 629 O O . PRO A 1 86 ? -26.392 -5.406 18.177 1.00 57.00 86 PRO A O 1
ATOM 632 N N . ASN A 1 87 ? -27.721 -4.649 16.564 1.00 61.88 87 ASN A N 1
ATOM 633 C CA . ASN A 1 87 ? -27.375 -5.673 15.582 1.00 61.88 87 ASN A CA 1
ATOM 634 C C . ASN A 1 87 ? -26.038 -5.372 14.870 1.00 61.88 87 ASN A C 1
ATOM 636 O O . ASN A 1 87 ? -25.938 -5.471 13.648 1.00 61.88 87 ASN A O 1
ATOM 640 N N . TYR A 1 88 ? -24.963 -5.078 15.611 1.00 64.38 88 TYR A N 1
ATOM 641 C CA . TYR A 1 88 ? -23.614 -4.871 15.045 1.00 64.38 88 TYR A CA 1
ATOM 642 C C . TYR A 1 88 ? -22.913 -6.182 14.627 1.00 64.38 88 TYR A C 1
ATOM 644 O O . TYR A 1 88 ? -21.685 -6.252 14.524 1.00 64.38 88 TYR A O 1
ATOM 652 N N . GLY A 1 89 ? -23.693 -7.242 14.386 1.00 70.81 89 GLY A N 1
ATOM 653 C CA . GLY A 1 89 ? -23.231 -8.529 13.877 1.00 70.81 89 GLY A CA 1
ATOM 654 C C . GLY A 1 89 ? -22.065 -9.109 14.678 1.00 70.81 89 GLY A C 1
ATOM 655 O O . GLY A 1 89 ? -22.055 -9.099 15.907 1.00 70.81 89 GLY A O 1
ATOM 656 N N . HIS A 1 90 ? -21.056 -9.623 13.976 1.00 72.25 90 HIS A N 1
ATOM 657 C CA . HIS A 1 90 ? -19.879 -10.236 14.597 1.00 72.25 90 HIS A CA 1
ATOM 658 C C . HIS A 1 90 ? -19.033 -9.277 15.438 1.00 72.25 90 HIS A C 1
ATOM 660 O O . HIS A 1 90 ? -18.341 -9.736 16.344 1.00 72.25 90 HIS A O 1
ATOM 666 N N . LEU A 1 91 ? -19.093 -7.970 15.171 1.00 72.75 91 LEU A N 1
ATOM 667 C CA . LEU A 1 91 ? -18.320 -6.975 15.912 1.00 72.75 91 LEU A CA 1
ATOM 668 C C . LEU A 1 91 ? -18.820 -6.892 17.363 1.00 72.75 91 LEU A C 1
ATOM 670 O O . LEU A 1 91 ? -18.009 -6.941 18.283 1.00 72.75 91 LEU A O 1
ATOM 674 N N . TRP A 1 92 ? -20.144 -6.922 17.564 1.00 78.38 92 TRP A N 1
ATOM 675 C CA . TRP A 1 92 ? -20.759 -6.947 18.897 1.00 78.38 92 TRP A CA 1
ATOM 676 C C . TRP A 1 92 ? -20.334 -8.148 19.735 1.00 78.38 92 TRP A C 1
ATOM 678 O O . TRP A 1 92 ? -20.028 -8.011 20.908 1.00 78.38 92 TRP A O 1
ATOM 688 N N . PHE A 1 93 ? -20.312 -9.345 19.151 1.00 77.38 93 PHE A N 1
ATOM 689 C CA . PHE A 1 93 ? -19.980 -10.549 19.917 1.00 77.38 93 PHE A CA 1
ATOM 690 C C . PHE A 1 93 ? -18.485 -10.698 20.190 1.00 77.38 93 PHE A C 1
ATOM 692 O O . PHE A 1 93 ? -18.113 -11.377 21.142 1.00 77.38 93 PHE A O 1
ATOM 699 N N . LYS A 1 94 ? -17.634 -10.109 19.346 1.00 80.94 94 LYS A N 1
ATOM 700 C CA . LYS A 1 94 ? -16.181 -10.262 19.440 1.00 80.94 94 LYS A CA 1
ATOM 701 C C . LYS A 1 94 ? -15.523 -9.228 20.354 1.00 80.94 94 LYS A C 1
ATOM 703 O O . LYS A 1 94 ? -14.524 -9.558 20.978 1.00 80.94 94 LYS A O 1
ATOM 708 N N . TYR A 1 95 ? -16.062 -8.011 20.397 1.00 83.06 95 TYR A N 1
ATOM 709 C CA . TYR A 1 95 ? -15.486 -6.863 21.110 1.00 83.06 95 TYR A CA 1
ATOM 710 C C . TYR A 1 95 ? -16.416 -6.340 22.207 1.00 83.06 95 TYR A C 1
ATOM 712 O O . TYR A 1 95 ? -16.452 -5.147 22.474 1.00 83.06 95 TYR A O 1
ATOM 720 N N . ARG A 1 96 ? -17.254 -7.211 22.772 1.00 85.88 96 ARG A N 1
ATOM 721 C CA . ARG A 1 96 ? -18.026 -6.899 23.973 1.00 85.88 96 ARG A CA 1
ATOM 722 C C . ARG A 1 96 ? -17.422 -7.661 25.136 1.00 85.88 96 ARG A C 1
ATOM 724 O O . ARG A 1 96 ? -17.530 -8.887 25.177 1.00 85.88 96 ARG A O 1
ATOM 731 N N . ASP A 1 97 ? -16.876 -6.925 26.090 1.00 85.56 97 ASP A N 1
ATOM 732 C CA . ASP A 1 97 ? -16.225 -7.479 27.274 1.00 85.56 97 ASP A CA 1
ATOM 733 C C . ASP A 1 97 ? -17.214 -7.642 28.435 1.00 85.56 97 ASP A C 1
ATOM 735 O O . ASP A 1 97 ? -17.094 -8.560 29.249 1.00 85.56 97 ASP A O 1
ATOM 739 N N . SER A 1 98 ? -18.247 -6.797 28.487 1.00 86.69 98 SER A N 1
ATOM 740 C CA . SER A 1 98 ? -19.258 -6.784 29.540 1.00 86.69 98 SER A CA 1
ATOM 741 C C . SER A 1 98 ? -20.683 -6.742 28.979 1.00 86.69 98 SER A C 1
ATOM 743 O O . SER A 1 98 ? -20.950 -6.091 27.968 1.00 86.69 98 SER A O 1
ATOM 745 N N . PRO A 1 99 ? -21.668 -7.384 29.638 1.00 82.25 99 PRO A N 1
ATOM 746 C CA . PRO A 1 99 ? -23.071 -7.289 29.230 1.00 82.25 99 PRO A CA 1
ATOM 747 C C . PRO A 1 99 ? -23.650 -5.868 29.321 1.00 82.25 99 PRO A C 1
ATOM 749 O O . PRO A 1 99 ? -24.725 -5.641 28.768 1.00 82.25 99 PRO A O 1
ATOM 752 N N . ILE A 1 100 ? -22.972 -4.946 30.013 1.00 86.12 100 ILE A N 1
ATOM 753 C CA . ILE A 1 100 ? -23.375 -3.539 30.138 1.00 86.12 100 ILE A CA 1
ATOM 754 C C . ILE A 1 100 ? -22.628 -2.599 29.184 1.00 86.12 100 ILE A C 1
ATOM 756 O O . ILE A 1 100 ? -22.925 -1.407 29.196 1.00 86.12 100 ILE A O 1
ATOM 760 N N . ASP A 1 101 ? -21.698 -3.111 28.370 1.00 83.25 101 ASP A N 1
ATOM 761 C CA . ASP A 1 101 ? -20.979 -2.276 27.408 1.00 83.25 101 ASP A CA 1
ATOM 762 C C . ASP A 1 101 ? -21.957 -1.678 26.394 1.00 83.25 101 ASP A C 1
ATOM 764 O O . ASP A 1 101 ? -22.803 -2.353 25.794 1.00 83.25 101 ASP A O 1
ATOM 768 N N . THR A 1 102 ? -21.818 -0.379 26.189 1.00 84.62 102 THR A N 1
ATOM 769 C CA . THR A 1 102 ? -22.530 0.380 25.174 1.00 84.62 102 THR A CA 1
ATOM 770 C C . THR A 1 102 ? -21.956 0.092 23.789 1.00 84.62 102 THR A C 1
ATOM 772 O O . THR A 1 102 ? -20.791 -0.269 23.622 1.00 84.62 102 THR A O 1
ATOM 775 N N . ALA A 1 103 ? -22.743 0.352 22.744 1.00 79.38 103 ALA A N 1
ATOM 776 C CA . ALA A 1 103 ? -22.261 0.278 21.365 1.00 79.38 103 ALA A CA 1
ATOM 777 C C . ALA A 1 103 ? -21.012 1.122 21.102 1.00 79.38 103 ALA A C 1
ATOM 779 O O . ALA A 1 103 ? -20.155 0.739 20.308 1.00 79.38 103 ALA A O 1
ATOM 780 N N . ARG A 1 104 ? -20.893 2.263 21.787 1.00 79.56 104 ARG A N 1
ATOM 781 C CA . ARG A 1 104 ? -19.733 3.139 21.667 1.00 79.56 104 ARG A CA 1
ATOM 782 C C . ARG A 1 104 ? -18.470 2.477 22.216 1.00 79.56 104 ARG A C 1
ATOM 784 O O . ARG A 1 104 ? -17.431 2.567 21.573 1.00 79.56 104 ARG A O 1
ATOM 791 N N . GLU A 1 105 ? -18.567 1.804 23.360 1.00 84.31 105 GLU A N 1
ATOM 792 C CA . GLU A 1 105 ? -17.445 1.074 23.963 1.00 84.31 105 GLU A CA 1
ATOM 793 C C . GLU A 1 105 ? -17.023 -0.105 23.087 1.00 84.31 105 GLU A C 1
ATOM 795 O O . GLU A 1 105 ? -15.844 -0.233 22.772 1.00 84.31 105 GLU A O 1
ATOM 800 N N . VAL A 1 106 ? -17.983 -0.884 22.584 1.00 83.25 106 VAL A N 1
ATOM 801 C CA . VAL A 1 106 ? -17.720 -2.006 21.665 1.00 83.25 106 VAL A CA 1
ATOM 802 C C . VAL A 1 106 ? -16.999 -1.545 20.389 1.00 83.25 106 VAL A C 1
ATOM 804 O O . VAL A 1 106 ? -16.055 -2.183 19.922 1.00 83.25 106 VAL A O 1
ATOM 807 N N . ILE A 1 107 ? -17.410 -0.413 19.810 1.00 81.25 107 ILE A N 1
ATOM 808 C CA . ILE A 1 107 ? -16.767 0.146 18.609 1.00 81.25 107 ILE A CA 1
ATOM 809 C C . ILE A 1 107 ? -15.375 0.682 18.919 1.00 81.25 107 ILE A C 1
ATOM 811 O O . ILE A 1 107 ? -14.463 0.493 18.116 1.00 81.25 107 ILE A O 1
ATOM 815 N N . MET A 1 108 ? -15.201 1.326 20.072 1.00 81.56 108 MET A N 1
ATOM 816 C CA . MET A 1 108 ? -13.900 1.807 20.525 1.00 81.56 108 MET A CA 1
ATOM 817 C C . MET A 1 108 ? -12.917 0.640 20.694 1.00 81.56 108 MET A C 1
ATOM 819 O O . MET A 1 108 ? -11.830 0.690 20.127 1.00 81.56 108 MET A O 1
ATOM 823 N N . GLN A 1 109 ? -13.326 -0.449 21.350 1.00 83.94 109 GLN A N 1
ATOM 824 C CA . GLN A 1 109 ? -12.511 -1.661 21.502 1.00 83.94 109 GLN A CA 1
ATOM 825 C C . GLN A 1 109 ? -12.171 -2.301 20.145 1.00 83.94 109 GLN A C 1
ATOM 827 O O . GLN A 1 109 ? -11.023 -2.663 19.878 1.00 83.94 109 GLN A O 1
ATOM 832 N N . ALA A 1 110 ? -13.146 -2.392 19.235 1.00 82.38 110 ALA A N 1
ATOM 833 C CA . ALA A 1 110 ? -12.903 -2.892 17.883 1.00 82.38 110 ALA A CA 1
ATOM 834 C C . ALA A 1 110 ? -11.901 -2.015 17.113 1.00 82.38 110 ALA A C 1
ATOM 836 O O . ALA A 1 110 ? -11.016 -2.535 16.430 1.00 82.38 110 ALA A O 1
ATOM 837 N N . LYS A 1 111 ? -12.008 -0.689 17.243 1.00 81.38 111 LYS A N 1
ATOM 838 C CA . LYS A 1 111 ? -11.100 0.288 16.631 1.00 81.38 111 LYS A CA 1
ATOM 839 C C . LYS A 1 111 ? -9.685 0.163 17.180 1.00 81.38 111 LYS A C 1
ATOM 841 O O . LYS A 1 111 ? -8.738 0.187 16.395 1.00 81.38 111 LYS A O 1
ATOM 846 N N . GLU A 1 112 ? -9.533 0.018 18.492 1.00 81.69 112 GLU A N 1
ATOM 847 C CA . GLU A 1 112 ? -8.239 -0.210 19.136 1.00 81.69 112 GLU A CA 1
ATOM 848 C C . GLU A 1 112 ? -7.592 -1.488 18.599 1.00 81.69 112 GLU A C 1
ATOM 850 O O . GLU A 1 112 ? -6.466 -1.439 18.105 1.00 81.69 112 GLU A O 1
ATOM 855 N N . ALA A 1 113 ? -8.339 -2.595 18.552 1.00 81.44 113 ALA A N 1
ATOM 856 C CA . ALA A 1 113 ? -7.845 -3.862 18.019 1.00 81.44 113 ALA A CA 1
ATOM 857 C C . ALA A 1 113 ? -7.473 -3.785 16.525 1.00 81.44 113 ALA A C 1
ATOM 859 O O . ALA A 1 113 ? -6.449 -4.325 16.100 1.00 81.44 113 ALA A O 1
ATOM 860 N N . MET A 1 114 ? -8.284 -3.107 15.705 1.00 79.94 114 MET A N 1
ATOM 861 C CA . MET A 1 114 ? -7.981 -2.885 14.285 1.00 79.94 114 MET A CA 1
ATOM 862 C C . MET A 1 114 ? -6.752 -1.995 14.098 1.00 79.94 114 MET A C 1
ATOM 864 O O . MET A 1 114 ? -5.930 -2.257 13.216 1.00 79.94 114 MET A O 1
ATOM 868 N N . THR A 1 115 ? -6.616 -0.953 14.917 1.00 81.56 115 THR A N 1
ATOM 869 C CA . THR A 1 115 ? -5.466 -0.046 14.892 1.00 81.56 115 THR A CA 1
ATOM 870 C C . THR A 1 115 ? -4.206 -0.802 15.279 1.00 81.56 115 THR A C 1
ATOM 872 O O . THR A 1 115 ? -3.242 -0.786 14.523 1.00 81.56 115 THR A O 1
ATOM 875 N N . GLU A 1 116 ? -4.229 -1.543 16.386 1.00 80.62 116 GLU A N 1
ATOM 876 C CA . GLU A 1 116 ? -3.116 -2.379 16.834 1.00 80.62 116 GLU A CA 1
ATOM 877 C C . GLU A 1 116 ? -2.705 -3.385 15.752 1.00 80.62 116 GLU A C 1
ATOM 879 O O . GLU A 1 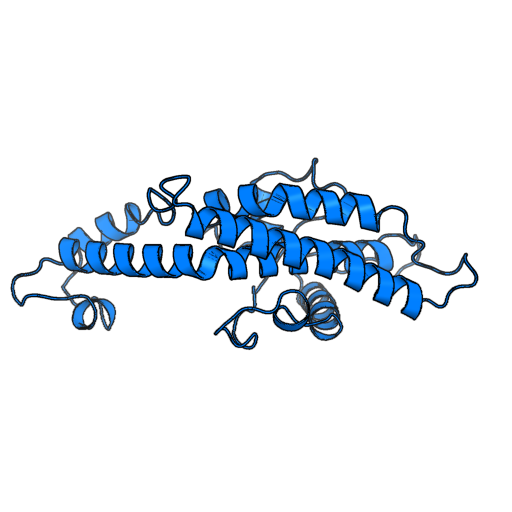116 ? -1.524 -3.489 15.417 1.00 80.62 116 GLU A O 1
ATOM 884 N N . PHE A 1 117 ? -3.672 -4.078 15.142 1.00 81.62 117 PHE A N 1
ATOM 885 C CA . PHE A 1 117 ? -3.408 -5.001 14.042 1.00 81.62 117 PHE A CA 1
ATOM 886 C C . PHE A 1 117 ? -2.777 -4.297 12.833 1.00 81.62 117 PHE A C 1
ATOM 888 O O . PHE A 1 117 ? -1.798 -4.791 12.272 1.00 81.62 117 PHE A O 1
ATOM 895 N N . THR A 1 118 ? -3.308 -3.141 12.433 1.00 82.25 118 THR A N 1
ATOM 896 C CA . THR A 1 118 ? -2.805 -2.371 11.286 1.00 82.25 118 THR A CA 1
ATOM 897 C C . THR A 1 118 ? -1.390 -1.860 11.544 1.00 82.25 118 THR A C 1
ATOM 899 O O . THR A 1 118 ? -0.527 -1.981 10.678 1.00 82.25 118 THR A O 1
ATOM 902 N N . VAL A 1 119 ? -1.127 -1.355 12.752 1.00 83.31 119 VAL A N 1
ATOM 903 C CA . VAL A 1 119 ? 0.191 -0.880 13.185 1.00 83.31 119 VAL A CA 1
ATOM 904 C C . VAL A 1 119 ? 1.197 -2.024 13.245 1.00 83.31 119 VAL A C 1
ATOM 906 O O . VAL A 1 119 ? 2.293 -1.905 12.701 1.00 83.31 119 VAL A O 1
ATOM 909 N N . ARG A 1 120 ? 0.816 -3.166 13.826 1.00 82.44 120 ARG A N 1
ATOM 910 C CA . ARG A 1 120 ? 1.665 -4.362 13.895 1.00 82.44 120 ARG A CA 1
ATOM 911 C C . ARG A 1 120 ? 2.056 -4.867 12.507 1.00 82.44 120 ARG A C 1
ATOM 913 O O . ARG A 1 120 ? 3.202 -5.249 12.311 1.00 82.44 120 ARG A O 1
ATOM 920 N N . ASN A 1 121 ? 1.137 -4.823 11.543 1.00 84.38 121 ASN A N 1
ATOM 921 C CA . ASN A 1 121 ? 1.351 -5.314 10.176 1.00 84.38 121 ASN A CA 1
ATOM 922 C C . ASN A 1 121 ? 1.746 -4.213 9.176 1.00 84.38 121 ASN A C 1
ATOM 924 O O . ASN A 1 121 ? 1.756 -4.437 7.968 1.00 84.38 121 ASN A O 1
ATOM 928 N N . ALA A 1 122 ? 2.081 -3.015 9.651 1.00 85.88 122 ALA A N 1
ATOM 929 C CA . ALA A 1 122 ? 2.366 -1.860 8.803 1.00 85.88 122 ALA A CA 1
ATOM 930 C C . ALA A 1 122 ? 3.503 -2.093 7.815 1.00 85.88 122 ALA A C 1
ATOM 932 O O . ALA A 1 122 ? 3.427 -1.681 6.662 1.00 85.88 122 ALA A O 1
ATOM 933 N N . HIS A 1 123 ? 4.540 -2.787 8.274 1.00 86.88 123 HIS A N 1
ATOM 934 C CA . HIS A 1 123 ? 5.701 -3.155 7.482 1.00 86.88 123 HIS A CA 1
ATOM 935 C C . HIS A 1 123 ? 5.291 -3.985 6.249 1.00 86.88 123 HIS A C 1
ATOM 937 O O . HIS A 1 123 ? 5.763 -3.704 5.150 1.00 86.88 123 HIS A O 1
ATOM 943 N N . VAL A 1 124 ? 4.317 -4.895 6.385 1.00 87.75 124 VAL A N 1
ATOM 944 C CA . VAL A 1 124 ? 3.744 -5.663 5.264 1.00 87.75 124 VAL A CA 1
ATOM 945 C C . VAL A 1 124 ? 3.047 -4.756 4.264 1.00 87.75 124 VAL A C 1
ATOM 947 O O . VAL A 1 124 ? 3.298 -4.852 3.064 1.00 87.75 124 VAL A O 1
ATOM 950 N N . TYR A 1 125 ? 2.185 -3.856 4.746 1.00 87.31 125 TYR A N 1
ATOM 951 C CA . TYR A 1 125 ? 1.470 -2.938 3.864 1.00 87.31 125 TYR A CA 1
ATOM 952 C C . TYR A 1 125 ? 2.441 -2.031 3.106 1.00 87.31 125 TYR A C 1
ATOM 954 O O . TYR A 1 125 ? 2.298 -1.855 1.901 1.00 87.31 125 TYR A O 1
ATOM 962 N N . ILE A 1 126 ? 3.464 -1.501 3.779 1.00 89.62 126 ILE A N 1
ATOM 963 C CA . ILE A 1 126 ? 4.498 -0.679 3.144 1.00 89.62 126 ILE A CA 1
ATOM 964 C C . ILE A 1 126 ? 5.294 -1.478 2.113 1.00 89.62 126 ILE A C 1
ATOM 966 O O . ILE A 1 126 ? 5.464 -1.004 0.991 1.00 89.62 126 ILE A O 1
ATOM 970 N N . GLY A 1 127 ? 5.722 -2.697 2.443 1.00 90.12 127 GLY A N 1
ATOM 971 C CA . GLY A 1 127 ? 6.402 -3.573 1.492 1.00 90.12 127 GLY A CA 1
ATOM 972 C C . GLY A 1 127 ? 5.549 -3.849 0.249 1.00 90.12 127 GLY A C 1
ATOM 973 O O . GLY A 1 127 ? 6.021 -3.690 -0.876 1.00 90.12 127 GLY A O 1
ATOM 974 N N . ALA A 1 128 ? 4.262 -4.161 0.433 1.00 88.69 128 ALA A N 1
ATOM 975 C CA . ALA A 1 128 ? 3.320 -4.368 -0.665 1.00 88.69 128 ALA A CA 1
ATOM 976 C C . ALA A 1 128 ? 3.146 -3.110 -1.535 1.00 88.69 128 ALA A C 1
ATOM 978 O O . ALA A 1 128 ? 3.122 -3.209 -2.763 1.00 88.69 128 ALA A O 1
ATOM 979 N N . LEU A 1 129 ? 3.069 -1.929 -0.915 1.00 88.56 129 LEU A N 1
ATOM 980 C CA . LEU A 1 129 ? 2.947 -0.644 -1.604 1.00 88.56 129 LEU A CA 1
ATOM 981 C C . LEU A 1 129 ? 4.177 -0.332 -2.461 1.00 88.56 129 LEU A C 1
ATOM 983 O O . LEU A 1 129 ? 4.034 0.018 -3.633 1.00 88.56 129 LEU A O 1
ATOM 987 N N . VAL A 1 130 ? 5.380 -0.497 -1.904 1.00 90.56 130 VAL A N 1
ATOM 988 C CA . VAL A 1 130 ? 6.644 -0.264 -2.623 1.00 90.56 130 VAL A CA 1
ATOM 989 C C . VAL A 1 130 ? 6.805 -1.265 -3.766 1.00 90.56 130 VAL A C 1
ATOM 991 O O . VAL A 1 130 ? 7.096 -0.851 -4.891 1.00 90.56 130 VAL A O 1
ATOM 994 N N . ARG A 1 131 ? 6.526 -2.555 -3.517 1.00 91.62 131 ARG A N 1
ATOM 995 C CA . ARG A 1 131 ? 6.542 -3.612 -4.542 1.00 91.62 131 ARG A CA 1
ATOM 996 C C . ARG A 1 131 ? 5.625 -3.237 -5.694 1.00 91.62 131 ARG A C 1
ATOM 998 O O . ARG A 1 131 ? 6.046 -3.188 -6.846 1.00 91.62 131 ARG A O 1
ATOM 1005 N N . ARG A 1 132 ? 4.369 -2.926 -5.383 1.00 87.56 132 ARG A N 1
ATOM 1006 C CA . ARG A 1 132 ? 3.360 -2.598 -6.387 1.00 87.56 132 ARG A CA 1
ATOM 1007 C C . ARG A 1 132 ? 3.736 -1.353 -7.191 1.00 87.56 132 ARG A C 1
ATOM 1009 O O . ARG A 1 132 ? 3.611 -1.371 -8.412 1.00 87.56 132 ARG A O 1
ATOM 1016 N N . ALA A 1 133 ? 4.206 -0.296 -6.531 1.00 87.25 133 ALA A N 1
ATOM 1017 C CA . ALA A 1 133 ? 4.638 0.926 -7.202 1.00 87.25 133 ALA A CA 1
ATOM 1018 C C . ALA A 1 133 ? 5.805 0.664 -8.166 1.00 87.25 133 ALA A C 1
ATOM 1020 O O . ALA A 1 133 ? 5.763 1.122 -9.306 1.00 87.25 133 ALA A O 1
ATOM 1021 N N . GLY A 1 134 ? 6.800 -0.123 -7.746 1.00 88.12 134 GLY A N 1
ATOM 1022 C CA . GLY A 1 134 ? 7.915 -0.515 -8.605 1.00 88.12 134 GLY A CA 1
ATOM 1023 C C . GLY A 1 134 ? 7.470 -1.302 -9.834 1.00 88.12 134 GLY A C 1
ATOM 1024 O O . GLY A 1 134 ? 7.855 -0.968 -10.950 1.00 88.12 134 GLY A O 1
ATOM 1025 N N . LEU A 1 135 ? 6.589 -2.286 -9.656 1.00 89.12 135 LEU A N 1
ATOM 1026 C CA . LEU A 1 135 ? 6.083 -3.102 -10.765 1.00 89.12 135 LEU A CA 1
ATOM 1027 C C . LEU A 1 135 ? 5.213 -2.303 -11.742 1.00 89.12 135 LEU A C 1
ATOM 1029 O O . LEU A 1 135 ? 5.311 -2.496 -12.951 1.00 89.12 135 LEU A O 1
ATOM 1033 N N . LEU A 1 136 ? 4.421 -1.346 -11.249 1.00 86.19 136 LEU A N 1
ATOM 1034 C CA . LEU A 1 136 ? 3.709 -0.409 -12.120 1.00 86.19 136 LEU A CA 1
ATOM 1035 C C . LEU A 1 136 ? 4.661 0.431 -12.977 1.00 86.19 136 LEU A C 1
ATOM 1037 O O . LEU A 1 136 ? 4.367 0.683 -14.145 1.00 86.19 136 LEU A O 1
ATOM 1041 N N . MET A 1 137 ? 5.796 0.859 -12.419 1.00 86.00 137 MET A N 1
ATOM 1042 C CA . MET A 1 137 ? 6.803 1.608 -13.174 1.00 86.00 137 MET A CA 1
ATOM 1043 C C . MET A 1 137 ? 7.426 0.752 -14.280 1.00 86.00 137 MET A C 1
ATOM 1045 O O . MET A 1 137 ? 7.662 1.272 -15.369 1.00 86.00 137 MET A O 1
ATOM 1049 N N . LEU A 1 138 ? 7.631 -0.550 -14.045 1.00 85.69 138 LEU A N 1
ATOM 1050 C CA . LEU A 1 138 ? 8.098 -1.486 -15.077 1.00 85.69 138 LEU A CA 1
ATOM 1051 C C . LEU A 1 138 ? 7.080 -1.643 -16.199 1.00 85.69 138 LEU A C 1
ATOM 1053 O O . LEU A 1 138 ? 7.419 -1.428 -17.359 1.00 85.69 138 LEU A O 1
ATOM 1057 N N . VAL A 1 139 ? 5.819 -1.903 -15.849 1.00 85.00 139 VAL A N 1
ATOM 1058 C CA . VAL A 1 139 ? 4.705 -1.969 -16.806 1.00 85.00 139 VAL A CA 1
ATOM 1059 C C . VAL A 1 139 ? 4.673 -0.729 -17.697 1.00 85.00 139 VAL A C 1
ATOM 1061 O O . VAL A 1 139 ? 4.619 -0.838 -18.924 1.00 85.00 139 VAL A O 1
ATOM 1064 N N . HIS A 1 140 ? 4.737 0.452 -17.079 1.00 79.81 140 HIS A N 1
A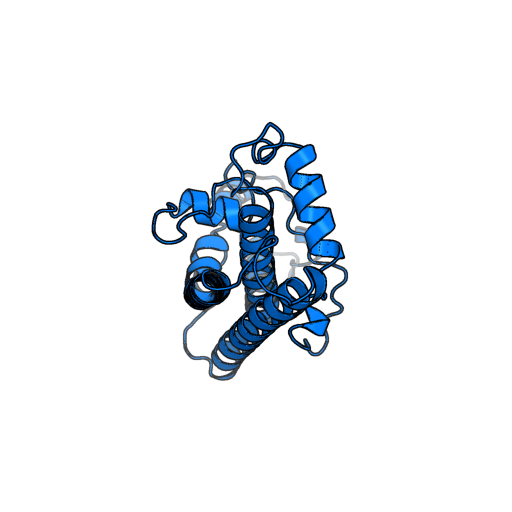TOM 1065 C CA . HIS A 1 140 ? 4.702 1.718 -17.796 1.00 79.81 140 HIS A CA 1
ATOM 1066 C C . HIS A 1 140 ? 5.922 1.928 -18.687 1.00 79.81 140 HIS A C 1
ATOM 1068 O O . HIS A 1 140 ? 5.790 2.493 -19.770 1.00 79.81 140 HIS A O 1
ATOM 1074 N N . LYS A 1 141 ? 7.098 1.486 -18.251 1.00 77.44 141 LYS A N 1
ATOM 1075 C CA . LYS A 1 141 ? 8.329 1.627 -19.021 1.00 77.44 141 LYS A CA 1
ATOM 1076 C C . LYS A 1 141 ? 8.367 0.696 -20.231 1.00 77.44 141 LYS A C 1
ATOM 1078 O O . LYS A 1 141 ? 8.785 1.121 -21.301 1.00 77.44 141 LYS A O 1
ATOM 1083 N N . GLU A 1 142 ? 7.887 -0.533 -20.080 1.00 77.56 142 GLU A N 1
ATOM 1084 C CA . GLU A 1 142 ? 7.863 -1.534 -21.150 1.00 77.56 142 GLU A CA 1
ATOM 1085 C C . GLU A 1 142 ? 6.831 -1.228 -22.239 1.00 77.56 142 GLU A C 1
ATOM 1087 O O . GLU A 1 142 ? 7.088 -1.467 -23.414 1.00 77.56 142 GLU A O 1
ATOM 1092 N N . HIS A 1 143 ? 5.679 -0.674 -21.860 1.00 73.94 143 HIS A N 1
ATOM 1093 C CA . HIS A 1 143 ? 4.542 -0.500 -22.771 1.00 73.94 143 HIS A CA 1
ATOM 1094 C C . HIS A 1 143 ? 4.232 0.972 -23.096 1.00 73.94 143 HIS A C 1
ATOM 1096 O O . HIS A 1 143 ? 3.411 1.256 -23.962 1.00 73.94 143 HIS A O 1
ATOM 1102 N N . GLY A 1 144 ? 4.844 1.931 -22.391 1.00 62.44 144 GLY A N 1
ATOM 1103 C CA . GLY A 1 144 ? 4.580 3.366 -22.553 1.00 62.44 144 GLY A CA 1
ATOM 1104 C C . GLY A 1 144 ? 5.572 4.117 -23.448 1.00 62.44 144 GLY A C 1
ATOM 1105 O O . GLY A 1 144 ? 5.358 5.299 -23.703 1.00 62.44 144 GLY A O 1
ATOM 1106 N N . GLY A 1 145 ? 6.654 3.473 -23.902 1.00 54.00 145 GLY A N 1
ATOM 1107 C CA . GLY A 1 145 ? 7.761 4.127 -24.616 1.00 54.00 145 GLY A CA 1
ATOM 1108 C C . GLY A 1 145 ? 7.729 4.080 -26.152 1.00 54.00 145 GLY A C 1
ATOM 1109 O O . GLY A 1 145 ? 8.588 4.697 -26.776 1.00 54.00 145 GLY A O 1
ATOM 1110 N N . GLY A 1 146 ? 6.789 3.365 -26.778 1.00 46.16 146 GLY A N 1
ATOM 1111 C CA . GLY A 1 146 ? 6.769 3.142 -28.232 1.00 46.16 146 GLY A CA 1
ATOM 1112 C C . GLY A 1 146 ? 5.587 3.819 -28.923 1.00 46.16 146 GLY A C 1
ATOM 1113 O O . GLY A 1 146 ? 4.442 3.573 -28.565 1.00 46.16 146 GLY A O 1
ATOM 1114 N N . GLY A 1 147 ? 5.858 4.654 -29.927 1.00 46.31 147 GLY A N 1
ATOM 1115 C CA . GLY A 1 147 ? 4.857 5.358 -30.740 1.00 46.31 147 GLY A CA 1
ATOM 1116 C C . GLY A 1 147 ? 4.074 4.503 -31.747 1.00 46.31 147 GLY A C 1
ATOM 1117 O O . GLY A 1 147 ? 3.468 5.083 -32.641 1.00 46.31 147 GLY A O 1
ATOM 1118 N N . ASP A 1 148 ? 4.061 3.174 -31.618 1.00 47.59 148 ASP A N 1
ATOM 1119 C CA . ASP A 1 148 ? 3.339 2.271 -32.522 1.00 47.59 148 ASP A CA 1
ATOM 1120 C C . ASP A 1 148 ? 2.144 1.631 -31.806 1.00 47.59 148 ASP A C 1
ATOM 1122 O O . ASP A 1 148 ? 2.324 1.015 -30.763 1.00 47.59 148 ASP A O 1
ATOM 1126 N N . GLU A 1 149 ? 0.956 1.835 -32.391 1.00 46.06 149 GLU A N 1
ATOM 1127 C CA . GLU A 1 149 ? -0.388 1.201 -32.335 1.00 46.06 149 GLU A CA 1
ATOM 1128 C C . GLU A 1 149 ? -0.851 0.260 -31.184 1.00 46.06 149 GLU A C 1
ATOM 1130 O O . GLU A 1 149 ? -2.026 -0.103 -31.150 1.00 46.06 149 GLU A O 1
ATOM 1135 N N . GLY A 1 150 ? -0.031 -0.085 -30.193 1.00 52.47 150 GLY A N 1
ATOM 1136 C CA . GLY A 1 150 ? -0.345 -0.937 -29.040 1.00 52.47 150 GLY A CA 1
ATOM 1137 C C . GLY A 1 150 ? -0.094 -0.242 -27.701 1.00 52.47 150 GLY A C 1
ATOM 1138 O O . GLY A 1 150 ? 0.545 -0.811 -26.820 1.00 52.47 150 GLY A O 1
ATOM 1139 N N . GLY A 1 151 ? -0.546 1.008 -27.563 1.00 64.62 151 GLY A N 1
ATOM 1140 C CA . GLY A 1 151 ? -0.383 1.788 -26.334 1.00 64.62 151 GLY A CA 1
ATOM 1141 C C . GLY A 1 151 ? -0.973 1.105 -25.093 1.00 64.62 151 GLY A C 1
ATOM 1142 O O . GLY A 1 151 ? -1.827 0.222 -25.186 1.00 64.62 151 GLY A O 1
ATOM 1143 N N . LEU A 1 152 ? -0.527 1.541 -23.911 1.00 72.31 152 LEU A N 1
ATOM 1144 C CA . LEU A 1 152 ? -1.048 1.053 -22.633 1.00 72.31 152 LEU A CA 1
ATOM 1145 C C . LEU A 1 152 ? -2.585 1.089 -22.599 1.00 72.31 152 LEU A C 1
ATOM 1147 O O . LEU A 1 152 ? -3.166 2.138 -22.909 1.00 72.31 152 LEU A O 1
ATOM 1151 N N . PRO A 1 153 ? -3.251 -0.004 -22.166 1.00 76.31 153 PRO A N 1
ATOM 1152 C CA . PRO A 1 153 ? -4.685 0.016 -21.941 1.00 76.31 153 PRO A CA 1
ATOM 1153 C C . PRO A 1 153 ? -5.056 1.181 -21.032 1.00 76.31 153 PRO A C 1
ATOM 1155 O O . PRO A 1 153 ? -4.317 1.524 -20.100 1.00 76.31 153 PRO A O 1
ATOM 1158 N N . ARG A 1 154 ? -6.228 1.778 -21.270 1.00 74.00 154 ARG A N 1
ATOM 1159 C CA . ARG A 1 154 ? -6.729 2.839 -20.395 1.00 74.00 154 ARG A CA 1
ATOM 1160 C C . ARG A 1 154 ? -6.725 2.325 -18.956 1.00 74.00 154 ARG A C 1
ATOM 1162 O O . ARG A 1 154 ? -7.191 1.222 -18.672 1.00 74.00 154 ARG A O 1
ATOM 1169 N N . GLN A 1 155 ? -6.195 3.130 -18.049 1.00 67.00 155 GLN A N 1
ATOM 1170 C CA . GLN A 1 155 ? -6.121 2.777 -16.636 1.00 67.00 155 GLN A CA 1
ATOM 1171 C C . GLN A 1 155 ? -7.514 2.488 -16.070 1.00 67.00 155 GLN A C 1
ATOM 1173 O O . GLN A 1 155 ? -8.512 3.001 -16.581 1.00 67.00 155 GLN A O 1
ATOM 1178 N N . ASN A 1 156 ? -7.581 1.648 -15.035 1.00 68.00 156 ASN A N 1
ATOM 1179 C CA . ASN A 1 156 ? -8.830 1.131 -14.458 1.00 68.00 156 ASN A CA 1
ATOM 1180 C C . ASN A 1 156 ? -9.701 0.285 -15.404 1.00 68.00 156 ASN A C 1
ATOM 1182 O O . ASN A 1 156 ? -10.831 -0.057 -15.054 1.00 68.00 156 ASN A O 1
ATOM 1186 N N . THR A 1 157 ? -9.210 -0.093 -16.585 1.00 76.38 157 THR A N 1
ATOM 1187 C CA . THR A 1 157 ? -9.885 -1.106 -17.402 1.00 76.38 157 THR A CA 1
ATOM 1188 C C . THR A 1 157 ? -9.525 -2.510 -16.935 1.00 76.38 157 THR A C 1
ATOM 1190 O O . THR A 1 157 ? -8.500 -2.755 -16.299 1.00 76.38 157 THR A O 1
ATOM 1193 N N . HIS A 1 158 ? -10.369 -3.472 -17.288 1.00 77.69 158 HIS A N 1
ATOM 1194 C CA . HIS A 1 158 ? -10.080 -4.882 -17.057 1.00 77.69 158 HIS A CA 1
ATOM 1195 C C . HIS A 1 158 ? -8.800 -5.348 -17.782 1.00 77.69 158 HIS A C 1
ATOM 1197 O O . HIS A 1 158 ? -8.083 -6.196 -17.260 1.00 77.69 158 HIS A O 1
ATOM 1203 N N . GLU A 1 159 ? -8.471 -4.765 -18.937 1.00 80.19 159 GLU A N 1
ATOM 1204 C CA . GLU A 1 159 ? -7.220 -5.033 -19.661 1.00 80.19 159 GLU A CA 1
ATOM 1205 C C . GLU A 1 159 ? -5.994 -4.516 -18.904 1.00 80.19 159 GLU A C 1
ATOM 1207 O O . GLU A 1 159 ? -5.022 -5.251 -18.740 1.00 80.19 159 GLU A O 1
ATOM 1212 N N . TRP A 1 160 ? -6.069 -3.296 -18.362 1.00 80.88 160 TRP A N 1
ATOM 1213 C CA . TRP A 1 160 ? -5.037 -2.746 -17.481 1.00 80.88 160 TRP A CA 1
ATOM 1214 C C . TRP A 1 160 ? -4.815 -3.627 -16.247 1.00 80.88 160 TRP A C 1
ATOM 1216 O O . TRP A 1 160 ? -3.682 -3.990 -15.940 1.00 80.88 160 TRP A O 1
ATOM 1226 N N . ASN A 1 161 ? -5.897 -4.035 -15.576 1.00 80.12 161 ASN A N 1
ATOM 1227 C CA . ASN A 1 161 ? -5.802 -4.897 -14.397 1.00 80.12 161 ASN A CA 1
ATOM 1228 C C . ASN A 1 161 ? -5.174 -6.255 -14.738 1.00 80.12 161 ASN A C 1
ATOM 1230 O O . ASN A 1 161 ? -4.293 -6.705 -14.017 1.00 80.12 161 ASN A O 1
ATOM 1234 N N . ARG A 1 162 ? -5.549 -6.872 -15.868 1.00 83.25 162 ARG A N 1
ATOM 1235 C CA . ARG A 1 162 ? -4.922 -8.122 -16.331 1.00 83.25 162 ARG A CA 1
ATOM 1236 C C . ARG A 1 162 ? -3.423 -7.975 -16.561 1.00 83.25 162 ARG A C 1
ATOM 1238 O O . ARG A 1 162 ? -2.677 -8.890 -16.225 1.00 83.25 162 ARG A O 1
ATOM 1245 N N . LEU A 1 163 ? -2.995 -6.855 -17.140 1.00 84.44 163 LEU A N 1
ATOM 1246 C CA . LEU A 1 163 ? -1.587 -6.592 -17.418 1.00 84.44 163 LEU A CA 1
ATOM 1247 C C . LEU A 1 163 ? -0.792 -6.413 -16.117 1.00 84.44 163 LEU A C 1
ATOM 1249 O O . LEU A 1 163 ? 0.243 -7.050 -15.935 1.00 84.44 163 LEU A O 1
ATOM 1253 N N . VAL A 1 164 ? -1.308 -5.613 -15.181 1.00 82.75 164 VAL A N 1
ATOM 1254 C CA . VAL A 1 164 ? -0.686 -5.421 -13.862 1.00 82.75 164 VAL A CA 1
ATOM 1255 C C . VAL A 1 164 ? -0.653 -6.730 -13.069 1.00 82.75 164 VAL A C 1
ATOM 1257 O O . VAL A 1 164 ? 0.372 -7.054 -12.475 1.00 82.75 164 VAL A O 1
ATOM 1260 N N . ASP A 1 165 ? -1.730 -7.516 -13.092 1.00 82.94 165 ASP A N 1
ATOM 1261 C CA . ASP A 1 165 ? -1.797 -8.817 -12.421 1.00 82.94 165 ASP A CA 1
ATOM 1262 C C . ASP A 1 165 ? -0.804 -9.824 -13.006 1.00 82.94 165 ASP A C 1
ATOM 1264 O O . ASP A 1 165 ? -0.214 -10.608 -12.262 1.00 82.94 165 ASP A O 1
ATOM 1268 N N . ALA A 1 166 ? -0.611 -9.823 -14.327 1.00 85.56 166 ALA A N 1
ATOM 1269 C CA . ALA A 1 166 ? 0.382 -10.673 -14.974 1.00 85.56 166 ALA A CA 1
ATOM 1270 C C . ALA A 1 166 ? 1.797 -10.324 -14.493 1.00 85.56 166 ALA A C 1
ATOM 1272 O O . ALA A 1 166 ? 2.554 -11.224 -14.128 1.00 85.56 166 ALA A O 1
ATOM 1273 N N . GLU A 1 167 ? 2.122 -9.032 -14.406 1.00 87.06 167 GLU A N 1
ATOM 1274 C CA . GLU A 1 167 ? 3.419 -8.581 -13.897 1.00 87.06 167 GLU A CA 1
ATOM 1275 C C . GLU A 1 167 ? 3.589 -8.897 -12.402 1.00 87.06 167 GLU A C 1
ATOM 1277 O O . GLU A 1 167 ? 4.633 -9.395 -11.983 1.00 87.06 167 GLU A O 1
ATOM 1282 N N . LEU A 1 168 ? 2.538 -8.710 -11.594 1.00 83.88 168 LEU A N 1
ATOM 1283 C CA . LEU A 1 168 ? 2.533 -9.058 -10.169 1.00 83.88 168 LEU A CA 1
ATOM 1284 C C . LEU A 1 168 ? 2.749 -10.552 -9.909 1.00 83.88 168 LEU A C 1
ATOM 1286 O O . LEU A 1 168 ? 3.308 -10.891 -8.867 1.00 83.88 168 LEU A O 1
ATOM 1290 N N . ARG A 1 169 ? 2.289 -11.430 -10.810 1.00 85.62 169 ARG A N 1
ATOM 1291 C CA . ARG A 1 169 ? 2.505 -12.886 -10.727 1.00 85.62 169 ARG A CA 1
ATOM 1292 C C . ARG A 1 169 ? 3.878 -13.315 -11.233 1.00 85.62 169 ARG A C 1
ATOM 1294 O O . ARG A 1 169 ? 4.346 -14.371 -10.825 1.00 85.62 169 ARG A O 1
ATOM 1301 N N . ARG A 1 170 ? 4.481 -12.551 -12.148 1.00 87.31 170 ARG A N 1
ATOM 1302 C CA . ARG A 1 170 ? 5.818 -12.835 -12.685 1.00 87.31 170 ARG A CA 1
ATOM 1303 C C . ARG A 1 170 ? 6.919 -12.397 -11.720 1.00 87.31 170 ARG A C 1
ATOM 1305 O O . ARG A 1 170 ? 7.934 -13.076 -11.617 1.00 87.31 170 ARG A O 1
ATOM 1312 N N . ALA A 1 171 ? 6.723 -11.269 -11.044 1.00 88.38 171 ALA A N 1
ATOM 1313 C CA . ALA A 1 171 ? 7.674 -10.752 -10.073 1.00 88.38 171 ALA A CA 1
ATOM 1314 C C . ALA A 1 171 ? 7.735 -11.622 -8.804 1.00 88.38 171 ALA A C 1
ATOM 1316 O O . ALA A 1 171 ? 6.690 -12.140 -8.393 1.00 88.38 171 ALA A O 1
ATOM 1317 N N . PRO A 1 172 ? 8.900 -11.684 -8.126 1.00 89.06 172 PRO A N 1
ATOM 1318 C CA . PRO A 1 172 ? 9.030 -12.340 -6.829 1.00 89.06 172 PRO A CA 1
ATOM 1319 C C . PRO A 1 172 ? 7.950 -11.884 -5.848 1.00 89.06 172 PRO A C 1
ATOM 1321 O O . PRO A 1 172 ? 7.512 -10.721 -5.880 1.00 89.06 172 PRO A O 1
ATOM 1324 N N . ASP A 1 173 ? 7.475 -12.794 -5.005 1.00 88.50 173 ASP A N 1
ATOM 1325 C CA . ASP A 1 173 ? 6.438 -12.463 -4.031 1.00 88.50 173 ASP A CA 1
ATOM 1326 C C . ASP A 1 173 ? 6.984 -11.568 -2.899 1.00 88.50 173 ASP A C 1
ATOM 1328 O O . ASP A 1 173 ? 8.176 -11.260 -2.821 1.00 88.50 173 ASP A O 1
ATOM 1332 N N . LEU A 1 174 ? 6.096 -11.056 -2.041 1.00 84.69 174 LEU A N 1
ATOM 1333 C CA . LEU A 1 174 ? 6.532 -10.149 -0.980 1.00 84.69 174 LEU A CA 1
ATOM 1334 C C . LEU A 1 174 ? 7.440 -10.855 0.040 1.00 84.69 174 LEU A C 1
ATOM 1336 O O . LEU A 1 174 ? 8.367 -10.222 0.538 1.00 84.69 174 LEU A O 1
ATOM 1340 N N . ALA A 1 175 ? 7.196 -12.138 0.324 1.00 83.00 175 ALA A N 1
ATOM 1341 C CA . ALA A 1 175 ? 8.004 -12.920 1.260 1.00 83.00 175 ALA A CA 1
ATOM 1342 C C . ALA A 1 175 ? 9.391 -13.263 0.694 1.00 83.00 175 ALA A C 1
ATOM 1344 O O . ALA A 1 175 ? 10.351 -13.364 1.454 1.00 83.00 175 ALA A O 1
ATOM 1345 N N . GLU A 1 176 ? 9.507 -13.408 -0.624 1.00 86.56 176 GLU A N 1
ATOM 1346 C CA . GLU A 1 176 ? 10.774 -13.575 -1.333 1.00 86.56 176 GLU A CA 1
ATOM 1347 C C . GLU A 1 176 ? 11.593 -12.276 -1.325 1.00 86.56 176 GLU A C 1
ATOM 1349 O O . GLU A 1 176 ? 12.809 -12.309 -1.135 1.00 86.56 176 GLU A O 1
ATOM 1354 N N . MET A 1 177 ? 10.942 -11.118 -1.493 1.00 87.50 177 MET A N 1
ATOM 1355 C CA . MET A 1 177 ? 11.621 -9.813 -1.494 1.00 87.50 177 MET A CA 1
ATOM 1356 C C . MET A 1 177 ? 12.058 -9.370 -0.089 1.00 87.50 177 MET A C 1
ATOM 1358 O O . MET A 1 177 ? 13.170 -8.864 0.096 1.00 87.50 177 MET A O 1
ATOM 1362 N N . ALA A 1 178 ? 11.194 -9.579 0.902 1.00 84.38 178 ALA A N 1
ATOM 1363 C CA . ALA A 1 178 ? 11.437 -9.272 2.302 1.00 84.38 178 ALA A CA 1
ATOM 1364 C C . ALA A 1 178 ? 10.950 -10.455 3.153 1.00 84.38 178 ALA A C 1
ATOM 1366 O O . ALA A 1 178 ? 9.740 -10.648 3.262 1.00 84.38 178 ALA A O 1
ATOM 1367 N N . PRO A 1 179 ? 11.848 -11.253 3.759 1.00 75.06 179 PRO A N 1
ATOM 1368 C CA . PRO A 1 179 ? 11.448 -12.368 4.607 1.00 75.06 179 PRO A CA 1
ATOM 1369 C C . PRO A 1 179 ? 10.687 -11.840 5.826 1.00 75.06 179 PRO A C 1
ATOM 1371 O O . PRO A 1 179 ? 11.276 -11.293 6.754 1.00 75.06 179 PRO A O 1
ATOM 1374 N N . LEU A 1 180 ? 9.363 -11.974 5.803 1.00 68.69 180 LEU A N 1
ATOM 1375 C CA . LEU A 1 180 ? 8.487 -11.556 6.891 1.00 68.69 180 LEU A CA 1
ATOM 1376 C C . LEU A 1 180 ? 8.358 -12.712 7.885 1.00 68.69 180 LEU A C 1
ATOM 1378 O O . LEU A 1 180 ? 7.781 -13.754 7.559 1.00 68.69 180 LEU A O 1
ATOM 1382 N N . GLU A 1 181 ? 8.877 -12.553 9.102 1.00 64.00 181 GLU A N 1
ATOM 1383 C CA . GLU A 1 181 ? 8.666 -13.555 10.148 1.00 64.00 181 GLU A CA 1
ATOM 1384 C C . GLU A 1 181 ? 7.164 -13.686 10.462 1.00 64.00 181 GLU A C 1
ATOM 1386 O O . GLU A 1 181 ? 6.490 -12.728 10.834 1.00 64.00 181 GLU A O 1
ATOM 1391 N N . GLY A 1 182 ? 6.618 -14.898 10.312 1.00 55.53 182 GLY A N 1
ATOM 1392 C CA . GLY A 1 182 ? 5.258 -15.229 10.752 1.00 55.53 182 GLY A CA 1
ATOM 1393 C C . GLY A 1 182 ? 4.111 -14.831 9.814 1.00 55.53 182 GLY A C 1
ATOM 1394 O O . GLY A 1 182 ? 2.954 -15.044 10.178 1.00 55.53 182 GLY A O 1
ATOM 1395 N N . ILE A 1 183 ? 4.382 -14.311 8.609 1.00 54.44 183 ILE A N 1
ATOM 1396 C CA . ILE A 1 183 ? 3.337 -13.890 7.658 1.00 54.44 183 ILE A CA 1
ATOM 1397 C C . ILE A 1 183 ? 3.506 -14.643 6.339 1.00 54.44 183 ILE A C 1
ATOM 1399 O O . ILE A 1 183 ? 4.470 -14.454 5.606 1.00 54.44 183 ILE A O 1
ATOM 1403 N N . THR A 1 184 ? 2.547 -15.512 6.010 1.00 49.66 184 THR A N 1
ATOM 1404 C CA . THR A 1 184 ? 2.532 -16.188 4.705 1.00 49.66 184 THR A CA 1
ATOM 1405 C C . THR A 1 184 ? 1.954 -15.239 3.648 1.00 49.66 184 THR A C 1
ATOM 1407 O O . THR A 1 184 ? 0.836 -14.749 3.788 1.00 49.66 184 THR A O 1
ATOM 1410 N N . SER A 1 185 ? 2.711 -14.976 2.575 1.00 44.97 185 SER A N 1
ATOM 1411 C CA . SER A 1 185 ? 2.441 -13.977 1.514 1.00 44.97 185 SER A CA 1
ATOM 1412 C C . SER A 1 185 ? 1.139 -14.178 0.701 1.00 44.97 185 SER A C 1
ATOM 1414 O O . SER A 1 185 ? 0.920 -13.507 -0.306 1.00 44.97 185 SER A O 1
ATOM 1416 N N . LYS A 1 186 ? 0.243 -15.093 1.092 1.00 45.41 186 LYS A N 1
ATOM 1417 C CA . LYS A 1 186 ? -0.896 -15.536 0.267 1.00 45.41 186 LYS A CA 1
ATOM 1418 C C . LYS A 1 186 ? -2.164 -14.671 0.370 1.00 45.41 186 LYS A C 1
ATOM 1420 O O . LYS A 1 186 ? -3.157 -15.014 -0.269 1.00 45.41 186 LYS A O 1
ATOM 1425 N N . HIS A 1 187 ? -2.177 -13.581 1.145 1.00 38.47 187 HIS A N 1
ATOM 1426 C CA . HIS A 1 187 ? -3.425 -12.862 1.476 1.00 38.47 187 HIS A CA 1
ATOM 1427 C C . HIS A 1 187 ? -3.460 -11.348 1.221 1.00 38.47 187 HIS A C 1
ATOM 1429 O O . HIS A 1 187 ? -4.461 -10.718 1.547 1.00 38.47 187 HIS A O 1
ATOM 1435 N N . PHE A 1 188 ? -2.449 -10.753 0.585 1.00 42.75 188 PHE A N 1
ATOM 1436 C CA . PHE A 1 188 ? -2.464 -9.313 0.298 1.00 42.75 188 PHE A CA 1
ATOM 1437 C C . PHE A 1 188 ? -2.571 -9.049 -1.206 1.00 42.75 188 PHE A C 1
ATOM 1439 O O . PHE A 1 188 ? -1.570 -8.941 -1.908 1.00 42.75 188 PHE A O 1
ATOM 1446 N N . VAL A 1 189 ? -3.808 -8.951 -1.700 1.00 38.81 189 VAL A N 1
ATOM 1447 C CA . VAL A 1 189 ? -4.119 -8.475 -3.055 1.00 38.81 189 VAL A CA 1
ATOM 1448 C C . VAL A 1 189 ? -4.753 -7.092 -2.923 1.00 38.81 189 VAL A C 1
ATOM 1450 O O . VAL A 1 189 ? -5.814 -6.952 -2.323 1.00 38.81 189 VAL A O 1
ATOM 1453 N N . VAL A 1 190 ? -4.089 -6.060 -3.447 1.00 41.72 190 VAL A N 1
ATOM 1454 C CA . VAL A 1 190 ? -4.663 -4.709 -3.556 1.00 41.72 190 VAL A CA 1
ATOM 1455 C C . VAL A 1 190 ? -5.438 -4.641 -4.871 1.00 41.72 190 VAL A C 1
ATOM 1457 O O . VAL A 1 190 ? -4.837 -4.534 -5.945 1.00 41.72 190 VAL A O 1
ATOM 1460 N N . GLU A 1 191 ? -6.762 -4.757 -4.787 1.00 37.06 191 GLU A N 1
ATOM 1461 C CA . GLU A 1 191 ? -7.670 -4.755 -5.935 1.00 37.06 191 GLU A CA 1
ATOM 1462 C C . GLU A 1 191 ? -7.974 -3.321 -6.412 1.00 37.06 191 GLU A C 1
ATOM 1464 O O . GLU A 1 191 ? -8.505 -2.516 -5.656 1.00 37.06 191 GLU A O 1
ATOM 1469 N N . ARG A 1 192 ? -7.701 -3.063 -7.707 1.00 37.12 192 ARG A N 1
ATOM 1470 C CA . ARG A 1 192 ? -7.997 -1.857 -8.534 1.00 37.12 192 ARG A CA 1
ATOM 1471 C C . ARG A 1 192 ? -7.089 -0.659 -8.335 1.00 37.12 192 ARG A C 1
ATOM 1473 O O . ARG A 1 192 ? -6.932 -0.259 -7.20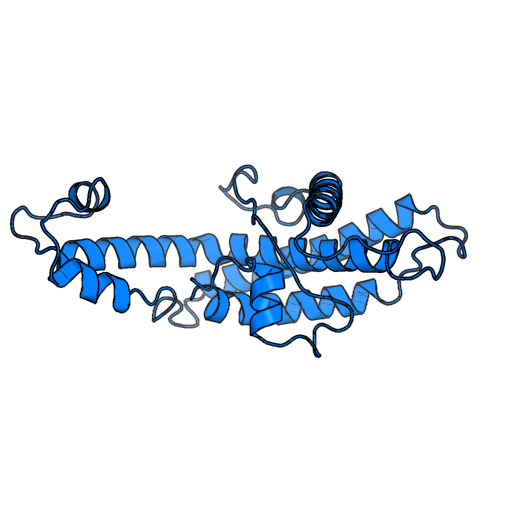3 1.00 37.12 192 ARG A O 1
ATOM 1480 N N . ILE A 1 193 ? -6.556 -0.068 -9.422 1.00 40.56 193 ILE A N 1
ATOM 1481 C CA . ILE A 1 193 ? -5.701 1.143 -9.412 1.00 40.56 193 ILE A CA 1
ATOM 1482 C C . ILE A 1 193 ? -5.728 1.923 -10.738 1.00 40.56 193 ILE A C 1
ATOM 1484 O O . ILE A 1 193 ? -5.524 1.335 -11.808 1.00 40.56 193 ILE A O 1
ATOM 1488 N N . GLY A 1 194 ? -5.837 3.258 -10.634 1.00 41.72 194 GLY A N 1
ATOM 1489 C CA . GLY A 1 194 ? -5.614 4.220 -11.714 1.00 41.72 194 GLY A CA 1
ATOM 1490 C C . GLY A 1 194 ? -4.640 5.338 -11.326 1.00 41.72 194 GLY A C 1
ATOM 1491 O O . GLY A 1 194 ? -4.672 5.822 -10.205 1.00 41.72 194 GLY A O 1
ATOM 1492 N N . ALA A 1 195 ? -3.771 5.702 -12.269 1.00 44.91 195 ALA A N 1
ATOM 1493 C CA . ALA A 1 195 ? -3.135 7.008 -12.524 1.00 44.91 195 ALA A CA 1
ATOM 1494 C C . ALA A 1 195 ? -1.727 6.820 -13.128 1.00 44.91 195 ALA A C 1
ATOM 1496 O O . ALA A 1 195 ? -1.044 5.818 -12.907 1.00 44.91 195 ALA A O 1
ATOM 1497 N N . SER A 1 196 ? -1.333 7.741 -14.012 1.00 44.75 196 SER A N 1
ATOM 1498 C CA . SER A 1 196 ? -0.121 7.669 -14.842 1.00 44.75 196 SER A CA 1
ATOM 1499 C C . SER A 1 196 ? 1.134 7.888 -13.986 1.00 44.75 196 SER A C 1
ATOM 1501 O O . SER A 1 196 ? 1.290 8.943 -13.374 1.00 44.75 196 SER A O 1
ATOM 1503 N N . CYS A 1 197 ? 2.045 6.911 -13.933 1.00 46.56 197 CYS A N 1
ATOM 1504 C CA . CYS A 1 197 ? 3.211 6.957 -13.041 1.00 46.56 197 CYS A CA 1
ATOM 1505 C C . CYS A 1 197 ? 4.458 7.631 -13.651 1.00 46.56 197 CYS A C 1
ATOM 1507 O O . CYS A 1 197 ? 5.568 7.437 -13.155 1.00 46.56 197 CYS A O 1
ATOM 1509 N N . LEU A 1 198 ? 4.306 8.414 -14.724 1.00 47.34 198 LEU A N 1
ATOM 1510 C CA . LEU A 1 198 ? 5.438 8.959 -15.488 1.00 47.34 198 LEU A CA 1
ATOM 1511 C C . LEU A 1 198 ? 6.227 10.058 -14.743 1.00 47.34 198 LEU A C 1
ATOM 1513 O O . LEU A 1 198 ? 7.300 10.443 -15.191 1.00 47.34 198 LEU A O 1
ATOM 1517 N N . SER A 1 199 ? 5.738 10.550 -13.598 1.00 59.19 199 SER A N 1
ATOM 1518 C CA . SER A 1 199 ? 6.508 11.402 -12.681 1.00 59.19 199 SER A CA 1
ATOM 1519 C C . SER A 1 199 ? 5.866 11.412 -11.290 1.00 59.19 199 SER A C 1
ATOM 1521 O O . SER A 1 199 ? 4.951 12.190 -11.029 1.00 59.19 199 SER A O 1
ATOM 1523 N N . TRP A 1 200 ? 6.339 10.558 -10.370 1.00 56.62 200 TRP A N 1
ATOM 1524 C CA . TRP A 1 200 ? 5.790 10.417 -9.004 1.00 56.62 200 TRP A CA 1
ATOM 1525 C C . TRP A 1 200 ? 5.698 11.742 -8.223 1.00 56.62 200 TRP A C 1
ATOM 1527 O O . TRP A 1 200 ? 4.819 11.922 -7.381 1.00 56.62 200 TRP A O 1
ATOM 1537 N N . SER A 1 201 ? 6.601 12.686 -8.495 1.00 53.41 201 SER A N 1
ATOM 1538 C CA . SER A 1 201 ? 6.590 14.031 -7.907 1.00 53.41 201 SER A CA 1
ATOM 1539 C C . SER A 1 201 ? 5.501 14.941 -8.481 1.00 53.41 201 SER A C 1
ATOM 1541 O O . SER A 1 201 ? 5.085 15.868 -7.793 1.00 53.41 201 SER A O 1
ATOM 1543 N N . SER A 1 202 ? 5.032 14.678 -9.703 1.00 53.44 202 SER A N 1
ATOM 1544 C CA . SER A 1 202 ? 3.919 15.396 -10.340 1.00 53.44 202 SER A CA 1
ATOM 1545 C C . SER A 1 202 ? 2.541 14.803 -10.034 1.00 53.44 202 SER A C 1
ATOM 1547 O O . SER A 1 202 ? 1.535 15.462 -10.273 1.00 53.44 202 SER A O 1
ATOM 1549 N N . VAL A 1 203 ? 2.497 13.586 -9.483 1.00 58.44 203 VAL A N 1
ATOM 1550 C CA . VAL A 1 203 ? 1.259 12.907 -9.090 1.00 58.44 203 VAL A CA 1
ATOM 1551 C C . VAL A 1 203 ? 0.698 13.551 -7.815 1.00 58.44 203 VAL A C 1
ATOM 1553 O O . VAL A 1 203 ? 1.393 13.655 -6.796 1.00 58.44 203 VAL A O 1
ATOM 1556 N N . SER A 1 204 ? -0.568 13.971 -7.850 1.00 63.84 204 SER A N 1
ATOM 1557 C CA . SER A 1 204 ? -1.272 14.532 -6.692 1.00 63.84 204 SER A CA 1
ATOM 1558 C C . SER A 1 204 ? -1.431 13.506 -5.560 1.00 63.84 204 SER A C 1
ATOM 1560 O O . SER A 1 204 ? -1.327 12.299 -5.763 1.00 63.84 204 SER A O 1
ATOM 1562 N N . ALA A 1 205 ? -1.717 13.955 -4.333 1.00 59.88 205 ALA A N 1
ATOM 1563 C CA . ALA A 1 205 ? -1.937 13.040 -3.205 1.00 59.88 205 ALA A CA 1
ATOM 1564 C C . ALA A 1 205 ? -3.114 12.068 -3.439 1.00 59.88 205 ALA A C 1
ATOM 1566 O O . ALA A 1 205 ? -3.068 10.931 -2.976 1.00 59.88 205 ALA A O 1
ATOM 1567 N N . ILE A 1 206 ? -4.135 12.506 -4.184 1.00 59.06 206 ILE A N 1
ATOM 1568 C CA . ILE A 1 206 ? -5.301 11.694 -4.556 1.00 59.06 206 ILE A CA 1
ATOM 1569 C C . ILE A 1 206 ? -4.895 10.633 -5.579 1.00 59.06 206 ILE A C 1
ATOM 1571 O O . ILE A 1 206 ? -5.199 9.464 -5.399 1.00 59.06 206 ILE A O 1
ATOM 1575 N N . GLU A 1 207 ? -4.125 10.998 -6.600 1.00 58.84 207 GLU A N 1
ATOM 1576 C CA . GLU A 1 207 ? -3.637 10.023 -7.577 1.00 58.84 207 GLU A CA 1
ATOM 1577 C C . GLU A 1 207 ? -2.614 9.059 -6.960 1.00 58.84 207 GLU A C 1
ATOM 1579 O O . GLU A 1 207 ? -2.621 7.883 -7.288 1.00 58.84 207 GLU A O 1
ATOM 1584 N N . LYS A 1 208 ? -1.769 9.496 -6.014 1.00 60.97 208 LYS A N 1
ATOM 1585 C CA . LYS A 1 208 ? -0.890 8.585 -5.255 1.00 60.97 208 LYS A CA 1
ATOM 1586 C C . LYS A 1 208 ? -1.708 7.581 -4.454 1.00 60.97 208 LYS A C 1
ATOM 1588 O O . LYS A 1 208 ? -1.353 6.409 -4.415 1.00 60.97 208 LYS A O 1
ATOM 1593 N N . LYS A 1 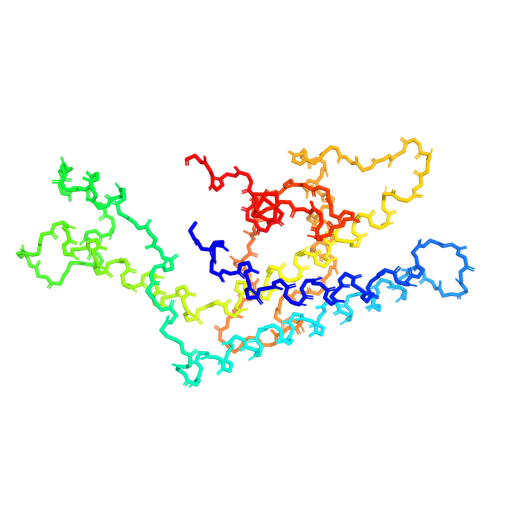209 ? -2.794 8.031 -3.825 1.00 58.25 209 LYS A N 1
ATOM 1594 C CA . LYS A 1 209 ? -3.737 7.166 -3.116 1.00 58.25 209 LYS A CA 1
ATOM 1595 C C . LYS A 1 209 ? -4.381 6.165 -4.077 1.00 58.25 209 LYS A C 1
ATOM 1597 O O . LYS A 1 209 ? -4.369 4.977 -3.777 1.00 58.25 209 LYS A O 1
ATOM 1602 N N . ASP A 1 210 ? -4.844 6.605 -5.241 1.00 58.41 210 ASP A N 1
ATOM 1603 C CA . ASP A 1 210 ? -5.418 5.717 -6.256 1.00 58.41 210 ASP A CA 1
ATOM 1604 C C . ASP A 1 210 ? -4.375 4.727 -6.812 1.00 58.41 210 ASP A C 1
ATOM 1606 O O . ASP A 1 210 ? -4.698 3.555 -6.992 1.00 58.41 210 ASP A O 1
ATOM 1610 N N . ILE A 1 211 ? -3.111 5.151 -6.980 1.00 57.91 211 ILE A N 1
ATOM 1611 C CA . ILE A 1 211 ? -1.952 4.321 -7.383 1.00 57.91 211 ILE A CA 1
ATOM 1612 C C . ILE A 1 211 ? -1.564 3.275 -6.340 1.00 57.91 211 ILE A C 1
ATOM 1614 O O . ILE A 1 211 ? -0.895 2.294 -6.665 1.00 57.91 211 ILE A O 1
ATOM 1618 N N . LEU A 1 212 ? -1.960 3.469 -5.088 1.00 56.00 212 LEU A N 1
ATOM 1619 C CA . LEU A 1 212 ? -1.529 2.644 -3.967 1.00 56.00 212 LEU A CA 1
ATOM 1620 C C . LEU A 1 212 ? -2.651 1.796 -3.359 1.00 56.00 212 LEU A C 1
ATOM 1622 O O . LEU A 1 212 ? -2.372 0.711 -2.856 1.00 56.00 212 LEU A O 1
ATOM 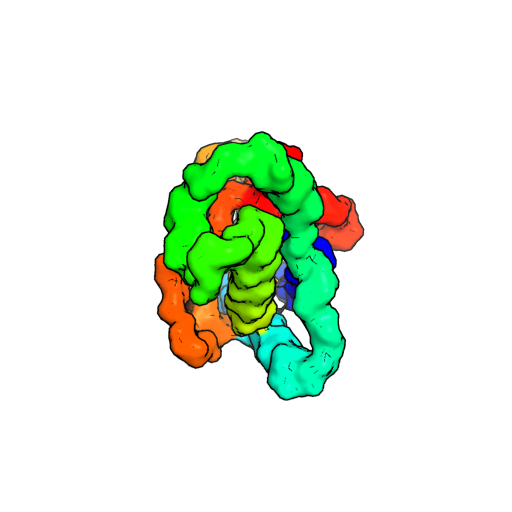1626 N N . PHE A 1 213 ? -3.901 2.253 -3.444 1.00 53.56 213 PHE A N 1
ATOM 1627 C CA . PHE A 1 213 ? -5.058 1.642 -2.782 1.00 53.56 213 PHE A CA 1
ATOM 1628 C C . PHE A 1 213 ? -6.297 1.495 -3.671 1.00 53.56 213 PHE A C 1
ATOM 1630 O O . PHE A 1 213 ? -7.248 0.847 -3.245 1.00 53.56 213 PHE A O 1
ATOM 1637 N N . GLY A 1 214 ? -6.308 2.091 -4.867 1.00 46.97 214 GLY A N 1
ATOM 1638 C CA . GLY A 1 214 ? -7.459 2.050 -5.766 1.00 46.97 214 GLY A CA 1
ATOM 1639 C C . GLY A 1 214 ? -8.516 3.120 -5.556 1.00 46.97 214 GLY A C 1
ATOM 1640 O O . GLY A 1 214 ? -8.675 3.670 -4.467 1.00 46.97 214 GLY A O 1
ATOM 1641 N N . SER A 1 215 ? -9.274 3.391 -6.623 1.00 43.97 215 SER A N 1
ATOM 1642 C CA . SER A 1 215 ? -10.283 4.461 -6.678 1.00 43.97 215 SER A CA 1
ATOM 1643 C C . SER A 1 215 ? -11.544 4.200 -5.832 1.00 43.97 215 SER A C 1
ATOM 1645 O O . SER A 1 215 ? -12.379 5.091 -5.710 1.00 43.97 215 SER A O 1
ATOM 1647 N N . ASP A 1 216 ? -11.683 3.025 -5.202 1.00 41.41 216 ASP A N 1
ATOM 1648 C CA . ASP A 1 216 ? -12.810 2.722 -4.299 1.00 41.41 216 ASP A CA 1
ATOM 1649 C C . ASP A 1 216 ? -12.595 3.265 -2.868 1.00 41.41 216 ASP A C 1
ATOM 1651 O O . ASP A 1 216 ? -13.488 3.205 -2.030 1.00 41.41 216 ASP A O 1
ATOM 1655 N N . ALA A 1 217 ? -11.444 3.878 -2.567 1.00 40.28 217 ALA A N 1
ATOM 1656 C CA . ALA A 1 217 ? -11.155 4.457 -1.251 1.00 40.28 217 ALA A CA 1
ATOM 1657 C C . ALA A 1 217 ? -11.828 5.831 -0.996 1.00 40.28 217 ALA A C 1
ATOM 1659 O O . ALA A 1 217 ? -11.367 6.596 -0.135 1.00 40.28 217 ALA A O 1
ATOM 1660 N N . GLY A 1 218 ? -12.862 6.182 -1.768 1.00 37.69 218 GLY A N 1
ATOM 1661 C CA . GLY A 1 218 ? -13.462 7.518 -1.826 1.00 37.69 218 GLY A CA 1
ATOM 1662 C C . GLY A 1 218 ? -14.989 7.580 -1.924 1.00 37.69 218 GLY A C 1
ATOM 1663 O O . GLY A 1 218 ? -15.490 8.642 -2.291 1.00 37.69 218 GLY A O 1
ATOM 1664 N N . VAL A 1 219 ? -15.721 6.510 -1.596 1.00 32.50 219 VAL A N 1
ATOM 1665 C CA . VAL A 1 219 ? -17.191 6.554 -1.451 1.00 32.50 219 VAL A CA 1
ATOM 1666 C C . VAL A 1 219 ? -17.611 5.999 -0.099 1.00 32.50 219 VAL A C 1
ATOM 1668 O O . VAL A 1 219 ? -17.128 4.902 0.254 1.00 32.50 219 VAL A O 1
#

Secondary structure (DSSP, 8-state):
-HHHHHHHHHHHHHHHHHHHHTTS--SSSSSS-HHHHHHHHHHHHHHHHHHHHHHHHHHHHHT-S---TTSS--HHHHHHHTTS-S--HHHHHHS--STT--HHHHHHHHHHHHHHHHHHTHHHHHHHHHHHHHHHHHHHHHHSS--SS-PPPPTTSHHHHHHHHHHHHHSPPHHHHS--TT--GGG----------S-TTTS-HHHHHHHHH-TTTT-

Organism: Thalassiosira oceanica (NCBI:txid159749)

pLDDT: mean 72.9, std 16.05, range [32.5, 94.56]

Foldseek 3Di:
DLLVQLVVLLVVLLVQLLVVLVPQDQDDDDPDDNVVSVVVSLLSLLVSLQVSLVVLVVCVVVVPDPSQPPSDDCVVVLVVQVPDDQPPDPLCVPQDPDPPDDSNNSVVSVSSVVSVVCSVCSSVLSSLQSNLSSLVSVLCVNAVPDPDDRHADAFQDPSNVVSSVVSQVVRDASCRSHVDPPDDRPPDDQPGADDDVPDVVPQDSLNSCRSRRNPVVPD